Protein AF-A0A166XFB4-F1 (afdb_monomer_lite)

Secondary structure (DSSP, 8-state):
--EEEEEEEETTEEEEEEEEEEHHHHTTS-EE-TT--B-TTSBB-SSSEEEEETTEEEEE-GGG--EEES-GGGGS-TTGGGSTTGGGS-HHHHHHHHHHHTTPPPBSS----SS--S-HHHHHHHTS-SEE-SS-EEEEEE-SSEEEEEE-GGG--TTS-SEEEEEPP-SEEPTTSBEE--EE---TT-EE-TT-EEEE-TTEETTEE-SS----------TTTTSTT-----THHHHTTTT-B-B---------

Radius of gyration: 24.65 Å; chains: 1; bounding box: 63×44×61 Å

Structure (mmCIF, N/CA/C/O backbone):
data_AF-A0A166XFB4-F1
#
_entry.id   AF-A0A166XFB4-F1
#
loop_
_atom_site.group_PDB
_atom_site.id
_atom_site.type_symbol
_atom_site.label_atom_id
_atom_site.label_alt_id
_atom_site.label_comp_id
_atom_site.label_asym_id
_atom_site.label_entity_id
_atom_site.label_seq_id
_atom_site.pdbx_PDB_ins_code
_atom_site.Cartn_x
_atom_site.Cartn_y
_atom_site.Cartn_z
_atom_site.occupancy
_atom_site.B_iso_or_equiv
_atom_site.auth_seq_id
_atom_site.auth_comp_id
_atom_site.auth_asym_id
_atom_site.auth_atom_id
_atom_site.pdbx_PDB_model_num
ATOM 1 N N . PHE A 1 1 ? -15.791 22.922 5.756 1.00 83.81 1 PHE A N 1
ATOM 2 C CA . PHE A 1 1 ? -15.173 22.448 7.010 1.00 83.81 1 PHE A CA 1
ATOM 3 C C . PHE A 1 1 ? -14.702 21.017 6.785 1.00 83.81 1 PHE A C 1
ATOM 5 O O . PHE A 1 1 ? -15.049 20.463 5.751 1.00 83.81 1 PHE A O 1
ATOM 12 N N . LEU A 1 2 ? -13.854 20.454 7.650 1.00 90.12 2 LEU A N 1
ATOM 13 C CA . LEU A 1 2 ? -13.586 19.014 7.582 1.00 90.12 2 LEU A CA 1
ATOM 14 C C . LEU A 1 2 ? -14.822 18.279 8.103 1.00 90.12 2 LEU A C 1
ATOM 16 O O . LEU A 1 2 ? -15.390 18.694 9.113 1.00 90.12 2 LEU A O 1
ATOM 20 N N . GLU A 1 3 ? -15.217 17.231 7.394 1.00 93.00 3 GLU A N 1
ATOM 21 C CA . GLU A 1 3 ? -16.366 16.394 7.722 1.00 93.00 3 GLU A CA 1
ATOM 22 C C . GLU A 1 3 ? -15.915 14.938 7.799 1.00 93.00 3 GLU A C 1
ATOM 24 O O . GLU A 1 3 ? -15.019 14.526 7.056 1.00 93.00 3 GLU A O 1
ATOM 29 N N . SER A 1 4 ? -16.537 14.169 8.690 1.00 92.88 4 SER A N 1
ATOM 30 C CA . SER A 1 4 ? -16.284 12.733 8.839 1.00 92.88 4 SER A CA 1
ATOM 31 C C . SER A 1 4 ? -17.577 11.940 8.642 1.00 92.88 4 SER A C 1
ATOM 33 O O . SER A 1 4 ? -18.641 12.414 9.049 1.00 92.88 4 SER A O 1
ATOM 35 N N . PRO A 1 5 ? -17.515 10.757 8.006 1.00 95.00 5 PRO A N 1
ATOM 36 C CA . PRO A 1 5 ? -18.684 9.912 7.821 1.00 95.00 5 PRO A CA 1
ATOM 37 C C . PRO A 1 5 ? -19.008 9.126 9.099 1.00 95.00 5 PRO A C 1
ATOM 39 O O . PRO A 1 5 ? -18.125 8.515 9.700 1.00 95.00 5 PRO A O 1
ATOM 42 N N . TYR A 1 6 ? -20.289 9.066 9.452 1.00 94.25 6 TYR A N 1
ATOM 43 C CA . TYR A 1 6 ? -20.820 8.286 10.570 1.00 94.25 6 TYR A CA 1
ATOM 44 C C . TYR A 1 6 ? -22.053 7.490 10.132 1.00 94.25 6 TYR A C 1
ATOM 46 O O . TYR A 1 6 ? -22.793 7.916 9.245 1.00 94.25 6 TYR A O 1
ATOM 54 N N . ARG A 1 7 ? -22.288 6.331 10.751 1.00 94.12 7 ARG A N 1
ATOM 55 C CA . ARG A 1 7 ? -23.519 5.546 10.594 1.00 94.12 7 ARG A CA 1
ATOM 56 C C . ARG A 1 7 ? -24.588 6.036 11.552 1.00 94.12 7 ARG A C 1
ATOM 58 O O . ARG A 1 7 ? -24.297 6.263 12.725 1.00 94.12 7 ARG A O 1
ATOM 65 N N . VAL A 1 8 ? -25.823 6.137 11.071 1.00 93.50 8 VAL A N 1
ATOM 66 C CA . VAL A 1 8 ? -26.960 6.534 11.910 1.00 93.50 8 VAL A CA 1
ATOM 67 C C . VAL A 1 8 ? -27.433 5.362 12.761 1.00 93.50 8 VAL A C 1
ATOM 69 O O . VAL A 1 8 ? -27.677 4.270 12.239 1.00 93.50 8 VAL A O 1
ATOM 72 N N . VAL A 1 9 ? -27.607 5.598 14.059 1.00 92.25 9 VAL A N 1
ATOM 73 C CA . VAL A 1 9 ? -28.201 4.646 15.001 1.00 92.25 9 VAL A CA 1
ATOM 74 C C . VAL A 1 9 ? -29.614 5.122 15.336 1.00 92.25 9 VAL A C 1
ATOM 76 O O . VAL A 1 9 ? -29.813 6.264 15.744 1.00 92.25 9 VAL A O 1
ATOM 79 N N . LYS A 1 10 ? -30.616 4.266 15.111 1.00 90.06 10 LYS A N 1
ATOM 80 C CA . LYS A 1 10 ? -32.028 4.552 15.415 1.00 90.06 10 LYS A CA 1
ATOM 81 C C . LYS A 1 10 ? -32.530 3.495 16.387 1.00 90.06 10 LYS A C 1
ATOM 83 O O . LYS A 1 10 ? -32.510 2.316 16.050 1.00 90.06 10 LYS A O 1
ATOM 88 N N . GLU A 1 11 ? -32.949 3.917 17.580 1.00 84.75 11 GLU A N 1
ATOM 89 C CA . GLU A 1 11 ? -33.498 3.029 18.623 1.00 84.75 11 GLU A CA 1
ATOM 90 C C . GLU A 1 11 ? -32.579 1.821 18.925 1.00 84.75 11 GLU A C 1
ATOM 92 O O . GLU A 1 11 ? -33.025 0.680 19.011 1.00 84.75 11 GLU A O 1
ATOM 97 N N . GLY A 1 12 ? -31.263 2.056 19.023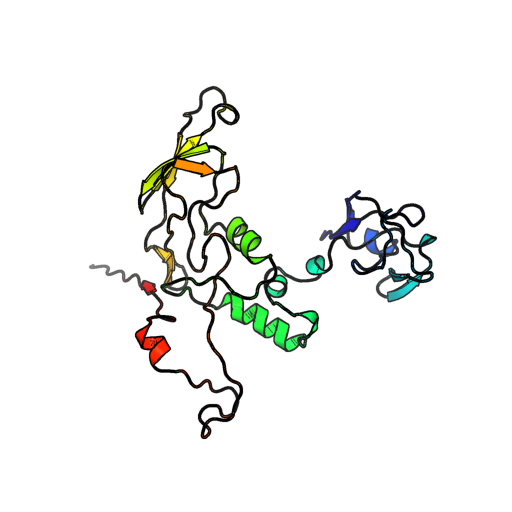 1.00 82.31 12 GLY A N 1
ATOM 98 C CA . GLY A 1 12 ? -30.260 1.012 19.285 1.00 82.31 12 GLY A CA 1
ATOM 99 C C . GLY A 1 12 ? -29.886 0.129 18.081 1.00 82.31 12 GLY A C 1
ATOM 100 O O . GLY A 1 12 ? -29.023 -0.742 18.213 1.00 82.31 12 GLY A O 1
ATOM 101 N N . VAL A 1 13 ? -30.486 0.356 16.905 1.00 89.38 13 VAL A N 1
ATOM 102 C CA . VAL A 1 13 ? -30.174 -0.347 15.650 1.00 89.38 13 VAL A CA 1
ATOM 103 C C . VAL A 1 13 ? -29.244 0.497 14.781 1.00 89.38 13 VAL A C 1
ATOM 105 O O . VAL A 1 13 ? -29.580 1.618 14.392 1.00 89.38 13 VAL A O 1
ATOM 108 N N . VAL A 1 14 ? -28.084 -0.054 14.423 1.00 91.25 14 VAL A N 1
ATOM 109 C CA . VAL A 1 14 ? -27.125 0.590 13.520 1.00 91.25 14 VAL A CA 1
ATOM 110 C C . VAL A 1 14 ? -27.586 0.413 12.073 1.00 91.25 14 VAL A C 1
ATOM 112 O O . VAL A 1 14 ? -27.650 -0.700 11.547 1.00 91.25 14 VAL A O 1
ATOM 115 N N . THR A 1 15 ? -27.902 1.522 11.410 1.00 91.88 15 THR A N 1
ATOM 116 C CA . THR A 1 15 ? -28.334 1.530 10.007 1.00 91.88 15 THR A CA 1
ATOM 117 C C . THR A 1 15 ? -27.144 1.636 9.045 1.00 91.88 15 THR A C 1
ATOM 119 O O . THR A 1 15 ? -26.038 2.015 9.428 1.00 91.88 15 THR A O 1
ATOM 122 N N . ASP A 1 16 ? -27.372 1.315 7.767 1.00 89.25 16 ASP A N 1
ATOM 123 C CA . ASP A 1 16 ? -26.388 1.531 6.691 1.00 89.25 16 ASP A CA 1
ATOM 124 C C . ASP A 1 16 ? -26.432 2.961 6.117 1.00 89.25 16 ASP A C 1
ATOM 126 O O . ASP A 1 16 ? -25.741 3.264 5.145 1.00 89.25 16 ASP A O 1
ATOM 130 N N . GLU A 1 17 ? -27.247 3.845 6.701 1.00 93.38 17 GLU A N 1
ATOM 131 C CA . GLU A 1 17 ? -27.316 5.256 6.332 1.00 93.38 17 GLU A CA 1
ATOM 132 C C . GLU A 1 17 ? -26.057 5.974 6.841 1.00 93.38 17 GLU A C 1
ATOM 134 O O . GLU A 1 17 ? -25.766 5.955 8.040 1.00 93.38 17 GLU A O 1
ATOM 139 N N . ILE A 1 18 ? -25.297 6.581 5.923 1.00 94.06 18 ILE A N 1
ATOM 140 C CA . ILE A 1 18 ? -24.067 7.320 6.229 1.00 94.06 18 ILE A CA 1
ATOM 141 C C . ILE A 1 18 ? -24.355 8.816 6.147 1.00 94.06 18 ILE A C 1
ATOM 143 O O . ILE A 1 18 ? -24.814 9.303 5.113 1.00 94.06 18 ILE A O 1
ATOM 147 N N . VAL A 1 19 ? -24.029 9.541 7.213 1.00 94.12 19 VAL A N 1
ATOM 148 C CA . VAL A 1 19 ? -24.147 10.999 7.296 1.00 94.12 19 VAL A CA 1
ATOM 149 C C . VAL A 1 19 ? -22.758 11.591 7.495 1.00 94.12 19 VAL A C 1
ATOM 151 O O . VAL A 1 19 ? -21.961 11.079 8.280 1.00 94.12 19 VAL A O 1
ATOM 154 N N . PHE A 1 20 ? -22.457 12.655 6.756 1.00 93.50 20 PHE A N 1
ATOM 155 C CA . PHE A 1 20 ? -21.232 13.429 6.928 1.00 93.50 20 PHE A CA 1
ATOM 156 C C . PHE A 1 20 ? -21.508 14.567 7.892 1.00 93.50 20 PHE A C 1
ATOM 158 O O . PHE A 1 20 ? -22.451 15.327 7.683 1.00 93.50 20 PHE A O 1
ATOM 165 N N . LEU A 1 21 ? -20.698 14.659 8.942 1.00 92.12 21 LEU A N 1
ATOM 166 C CA . LEU A 1 21 ? -20.861 15.677 9.969 1.00 92.12 21 LEU A CA 1
ATOM 167 C C . LEU A 1 21 ? -19.611 16.516 10.103 1.00 92.12 21 LEU A C 1
ATOM 169 O O . LEU A 1 21 ? -18.487 16.006 10.083 1.00 92.12 21 LEU A O 1
ATOM 173 N N . SER A 1 22 ? -19.832 17.812 10.274 1.00 93.31 22 SER A N 1
ATOM 174 C CA . SER A 1 22 ? -18.795 18.756 10.659 1.00 93.31 22 SER A CA 1
ATOM 175 C C . SER A 1 22 ? -18.498 18.667 12.159 1.00 93.31 22 SER A C 1
ATOM 177 O O . SER A 1 22 ? -19.320 18.210 12.948 1.00 93.31 22 SER A O 1
ATOM 179 N N . ALA A 1 23 ? -17.345 19.188 12.586 1.00 88.94 23 ALA A N 1
ATOM 180 C CA . ALA A 1 23 ? -16.960 19.204 14.003 1.00 88.94 23 ALA A CA 1
ATOM 181 C C . ALA A 1 23 ? -17.950 19.950 14.926 1.00 88.94 23 ALA A C 1
ATOM 183 O O . ALA A 1 23 ? -17.932 19.738 16.134 1.00 88.94 23 ALA A O 1
ATOM 184 N N . ILE A 1 24 ? -18.780 20.845 14.375 1.00 89.19 24 ILE A N 1
ATOM 185 C CA . ILE A 1 24 ? -19.797 21.581 15.140 1.00 89.19 24 ILE A CA 1
ATOM 186 C C . ILE A 1 24 ? -21.017 20.687 15.373 1.00 89.19 24 ILE A C 1
ATOM 188 O O . ILE A 1 24 ? -21.498 20.604 16.495 1.00 89.19 24 ILE A O 1
ATOM 192 N N . GLU A 1 25 ? -21.480 19.993 14.333 1.00 88.94 25 GLU A N 1
ATOM 193 C CA . GLU A 1 25 ? -22.625 19.075 14.415 1.00 88.94 25 GLU A CA 1
ATOM 194 C C . GLU A 1 25 ? -22.276 17.800 15.195 1.00 88.94 25 GLU A C 1
ATOM 196 O O . GLU A 1 25 ? -23.122 17.241 15.884 1.00 88.94 25 GLU A O 1
ATOM 201 N N . GLU A 1 26 ? -21.015 17.361 15.133 1.00 88.19 26 GLU A N 1
ATOM 202 C CA . GLU A 1 26 ? -20.517 16.199 15.873 1.00 88.19 26 GLU A CA 1
ATOM 203 C C . GLU A 1 26 ? -20.669 16.365 17.397 1.00 88.19 26 GLU A C 1
ATOM 205 O O . GLU A 1 26 ? -20.927 15.393 18.105 1.00 88.19 26 GLU A O 1
ATOM 210 N N . ALA A 1 27 ? -20.530 17.592 17.910 1.00 86.56 27 ALA A N 1
ATOM 211 C CA . ALA A 1 27 ? -20.525 17.865 19.346 1.00 86.56 27 ALA A CA 1
ATOM 212 C C . ALA A 1 27 ? -21.863 17.545 20.036 1.00 86.56 27 ALA A C 1
ATOM 214 O O . ALA A 1 27 ? -21.859 17.180 21.212 1.00 86.56 27 ALA A O 1
ATOM 215 N N . ASP A 1 28 ? -22.976 17.645 19.304 1.00 88.56 28 ASP A N 1
ATOM 216 C CA . ASP A 1 28 ? -24.335 17.414 19.808 1.00 88.56 28 ASP A CA 1
ATOM 217 C C . ASP A 1 28 ? -24.755 15.931 19.745 1.00 88.56 28 ASP A C 1
ATOM 219 O O . ASP A 1 28 ? -25.905 15.584 20.039 1.00 88.56 28 ASP A O 1
ATOM 223 N N . HIS A 1 29 ? -23.862 15.035 19.316 1.00 91.00 29 HIS A N 1
ATOM 224 C CA . HIS A 1 29 ? -24.173 13.630 19.067 1.00 91.00 29 HIS A CA 1
ATOM 225 C C . HIS A 1 29 ? -23.312 12.672 19.893 1.00 91.00 29 HIS A C 1
ATOM 227 O O . HIS A 1 29 ? -22.144 12.924 20.189 1.00 91.00 29 HIS A O 1
ATOM 233 N N . VAL A 1 30 ? -23.912 11.543 20.278 1.00 92.88 30 VAL A N 1
ATOM 234 C CA . VAL A 1 30 ? -23.254 10.478 21.038 1.00 92.88 30 VAL A CA 1
ATOM 235 C C . VAL A 1 30 ? -22.771 9.427 20.049 1.00 92.88 30 VAL A C 1
ATOM 237 O O . VAL A 1 30 ? -23.579 8.750 19.409 1.00 92.88 30 VAL A O 1
ATOM 240 N N . ILE A 1 31 ? -21.450 9.303 19.922 1.00 93.00 31 ILE A N 1
ATOM 241 C CA . ILE A 1 31 ? -20.816 8.505 18.869 1.00 93.00 31 ILE A CA 1
ATOM 242 C C . ILE A 1 31 ? -20.204 7.247 19.475 1.00 93.00 31 ILE A C 1
ATOM 244 O O . ILE A 1 31 ? -19.295 7.329 20.301 1.00 93.00 31 ILE A O 1
ATOM 248 N N . ALA A 1 32 ? -20.682 6.079 19.056 1.00 92.81 32 ALA A N 1
ATOM 249 C CA . ALA A 1 32 ? -20.102 4.792 19.419 1.00 92.81 32 ALA A CA 1
ATOM 250 C C . ALA A 1 32 ? -18.867 4.449 18.571 1.00 92.81 32 ALA A C 1
ATOM 252 O O . ALA A 1 32 ? -18.785 4.775 17.383 1.00 92.81 32 ALA A O 1
ATOM 253 N N . GLN A 1 33 ? -17.920 3.735 19.183 1.00 90.44 33 GLN A N 1
ATOM 254 C CA . GLN A 1 33 ? -16.727 3.233 18.498 1.00 90.44 33 GLN A CA 1
ATOM 255 C C . GLN A 1 33 ? -17.073 2.147 17.479 1.00 90.44 33 GLN A C 1
ATOM 257 O O . GLN A 1 33 ? -17.913 1.292 17.752 1.00 90.44 33 GLN A O 1
ATOM 262 N N . ALA A 1 34 ? -16.334 2.092 16.366 1.00 88.62 34 ALA A N 1
ATOM 263 C CA . ALA A 1 34 ? -16.510 1.090 15.303 1.00 88.62 34 ALA A CA 1
ATOM 264 C C . ALA A 1 34 ? -16.404 -0.373 15.788 1.00 88.62 34 ALA A C 1
ATOM 266 O O . ALA A 1 34 ? -16.910 -1.278 15.129 1.00 88.62 34 ALA A O 1
ATOM 267 N N . SER A 1 35 ? -15.732 -0.608 16.919 1.00 86.62 35 SER A N 1
ATOM 268 C CA . SER A 1 35 ? -15.522 -1.919 17.542 1.00 86.62 35 SER A CA 1
ATOM 269 C C . SER A 1 35 ? -16.626 -2.352 18.515 1.00 86.62 35 SER A C 1
ATOM 271 O O . SER A 1 35 ? -16.477 -3.398 19.142 1.00 86.62 35 SER A O 1
ATOM 273 N N . ALA A 1 36 ? -17.697 -1.568 18.684 1.00 88.00 36 ALA A N 1
ATOM 274 C CA . ALA A 1 36 ? -18.803 -1.924 19.572 1.00 88.00 36 ALA A CA 1
ATOM 275 C C . ALA A 1 36 ? -19.480 -3.245 19.152 1.00 88.00 36 ALA A C 1
ATOM 277 O O . ALA A 1 36 ? -19.688 -3.501 17.962 1.00 88.00 36 ALA A O 1
ATOM 278 N N . THR A 1 37 ? -19.831 -4.083 20.132 1.00 88.06 37 THR A N 1
ATOM 279 C CA . THR A 1 37 ? -20.392 -5.419 19.895 1.00 88.06 37 THR A CA 1
ATOM 280 C C . THR A 1 37 ? -21.830 -5.333 19.374 1.00 88.06 37 THR A C 1
ATOM 282 O O . THR A 1 37 ? -22.690 -4.705 19.994 1.00 88.06 37 THR A O 1
ATOM 285 N N . MET A 1 38 ? -22.114 -6.006 18.253 1.00 89.38 38 MET A N 1
ATOM 286 C CA . MET A 1 38 ? -23.446 -6.055 17.635 1.00 89.38 38 MET A CA 1
ATOM 287 C C . MET A 1 38 ? -23.931 -7.481 17.404 1.00 89.38 38 MET A C 1
ATOM 289 O O . MET A 1 38 ? -23.125 -8.394 17.225 1.00 89.38 38 MET A O 1
ATOM 293 N N . ASN A 1 39 ? -25.253 -7.659 17.352 1.00 88.81 39 ASN A N 1
ATOM 294 C CA . ASN A 1 39 ? -25.877 -8.910 16.917 1.00 88.81 39 ASN A CA 1
ATOM 295 C C . ASN A 1 39 ? -26.052 -8.968 15.384 1.00 88.81 39 ASN A C 1
ATOM 297 O O . ASN A 1 39 ? -25.806 -7.994 14.671 1.00 88.81 39 ASN A O 1
ATOM 301 N N . ASP A 1 40 ? -26.558 -10.097 14.875 1.00 86.81 40 ASP A N 1
ATOM 302 C CA . ASP A 1 40 ? -26.827 -10.311 13.440 1.00 86.81 40 ASP A CA 1
ATOM 303 C C . ASP A 1 40 ? -27.831 -9.309 12.836 1.00 86.81 40 ASP A C 1
ATOM 305 O O . ASP A 1 40 ? -27.894 -9.127 11.621 1.00 86.81 40 ASP A O 1
ATOM 309 N N . GLN A 1 41 ? -28.620 -8.645 13.682 1.00 84.50 41 GLN A N 1
ATOM 310 C CA . GLN A 1 41 ? -29.605 -7.628 13.309 1.00 84.50 41 GLN A CA 1
ATOM 311 C C . GLN A 1 41 ? -29.055 -6.196 13.445 1.00 84.50 41 GLN A C 1
ATOM 313 O O . GLN A 1 41 ? -29.823 -5.245 13.324 1.00 84.50 41 GLN A O 1
ATOM 318 N N . LYS A 1 42 ? -27.740 -6.032 13.668 1.00 87.19 42 LYS A N 1
ATOM 319 C CA . LYS A 1 42 ? -27.051 -4.742 13.876 1.00 87.19 42 LYS A CA 1
ATOM 320 C C . LYS A 1 42 ? -27.533 -3.957 15.103 1.00 87.19 42 LYS A C 1
ATOM 322 O O . LYS A 1 42 ? -27.432 -2.734 15.140 1.00 87.19 42 LYS A O 1
ATOM 327 N N . VAL A 1 43 ? -28.047 -4.651 16.111 1.00 88.81 43 VAL A N 1
ATOM 328 C CA . VAL A 1 43 ? -28.399 -4.075 17.415 1.00 88.81 43 VAL A CA 1
ATOM 329 C C . VAL A 1 43 ? -27.186 -4.153 18.333 1.00 88.81 43 VAL A C 1
ATOM 331 O O . VAL A 1 43 ? -26.519 -5.191 18.385 1.00 88.81 43 VAL A O 1
ATOM 334 N N . LEU A 1 44 ? -26.914 -3.075 19.065 1.00 88.19 44 LEU A N 1
ATOM 335 C CA . LEU A 1 44 ? -25.879 -3.036 20.101 1.00 88.19 44 LEU A CA 1
ATOM 336 C C . LEU A 1 44 ? -26.281 -3.946 21.275 1.00 88.19 44 LEU A C 1
ATOM 338 O O . LEU A 1 44 ? -27.383 -3.818 21.805 1.00 88.19 44 LEU A O 1
ATOM 342 N N . ILE A 1 45 ? -25.410 -4.887 21.651 1.00 88.50 45 ILE A N 1
ATOM 343 C CA . ILE A 1 45 ? -25.744 -5.938 22.638 1.00 88.50 45 ILE A CA 1
ATOM 344 C C . ILE A 1 45 ? -25.377 -5.517 24.066 1.00 88.50 45 ILE A C 1
ATOM 346 O O . ILE A 1 45 ? -26.029 -5.925 25.025 1.00 88.50 45 ILE A O 1
ATOM 350 N N . ASP A 1 46 ? -24.312 -4.732 24.207 1.00 86.75 46 ASP A N 1
ATOM 351 C CA . ASP A 1 46 ? -23.756 -4.377 25.509 1.00 86.75 46 ASP A CA 1
ATOM 352 C C . ASP A 1 46 ? -24.694 -3.418 26.262 1.00 86.75 46 ASP A C 1
ATOM 354 O O . ASP A 1 46 ? -25.186 -2.448 25.691 1.00 86.75 46 ASP A O 1
ATOM 358 N N . GLU A 1 47 ? -24.910 -3.651 27.564 1.00 85.81 47 GLU A N 1
ATOM 359 C CA . GLU A 1 47 ? -25.742 -2.767 28.406 1.00 85.81 47 GLU A CA 1
ATOM 360 C C . GLU A 1 47 ? -25.190 -1.333 28.464 1.00 85.81 47 GLU A C 1
ATOM 362 O O . GLU A 1 47 ? -25.939 -0.366 28.600 1.00 85.81 47 GLU A O 1
ATOM 367 N N . LEU A 1 48 ? -23.866 -1.204 28.359 1.00 90.00 48 LEU A N 1
ATOM 368 C CA . LEU A 1 48 ? -23.138 0.055 28.344 1.00 90.00 48 LEU A CA 1
ATOM 369 C C . LEU A 1 48 ? -22.113 0.030 27.210 1.00 90.00 48 LEU A C 1
ATOM 371 O O . LEU A 1 48 ? -21.162 -0.750 27.234 1.00 90.00 48 LEU A O 1
ATOM 375 N N . VAL A 1 49 ? -22.289 0.920 26.238 1.00 89.88 49 VAL A N 1
ATOM 376 C CA . VAL A 1 49 ? -21.433 1.044 25.056 1.00 89.88 49 VAL A CA 1
ATOM 377 C C . VAL A 1 49 ? -20.434 2.177 25.271 1.00 89.88 49 VAL A C 1
ATOM 379 O O . VAL A 1 49 ? -20.794 3.252 25.756 1.00 89.88 49 VAL A O 1
ATOM 382 N N . ALA A 1 50 ? -19.171 1.946 24.904 1.00 91.31 50 ALA A N 1
ATOM 383 C CA . ALA A 1 50 ? -18.138 2.976 24.916 1.00 91.31 50 ALA A CA 1
ATOM 384 C C . ALA A 1 50 ? -18.407 4.012 23.817 1.00 91.31 50 ALA A C 1
ATOM 386 O O . ALA A 1 50 ? -18.429 3.688 22.625 1.00 91.31 50 ALA A O 1
ATOM 387 N N . VAL A 1 51 ? -18.593 5.263 24.229 1.00 93.00 51 VAL A N 1
ATOM 388 C CA . VAL A 1 51 ? -18.972 6.370 23.350 1.00 93.00 51 VAL A CA 1
ATOM 389 C C . VAL A 1 51 ? -18.091 7.592 23.575 1.00 93.00 51 VAL A C 1
ATOM 391 O O . VAL A 1 51 ? -17.505 7.787 24.644 1.00 93.00 51 VAL A O 1
ATOM 394 N N . ARG A 1 52 ? -18.034 8.448 22.558 1.00 91.56 52 ARG A N 1
ATOM 395 C CA . ARG A 1 52 ? -17.490 9.799 22.637 1.00 91.56 52 ARG A CA 1
ATOM 396 C C . ARG A 1 52 ? -18.634 10.806 22.570 1.00 91.56 52 ARG A C 1
ATOM 398 O O . ARG A 1 52 ? -19.468 10.731 21.671 1.00 91.56 52 ARG A O 1
ATOM 405 N N . HIS A 1 53 ? -18.655 11.749 23.505 1.00 89.88 53 HIS A N 1
ATOM 406 C CA . HIS A 1 53 ? -19.602 12.865 23.524 1.00 89.88 53 HIS A CA 1
ATOM 407 C C . HIS A 1 53 ? -18.905 14.101 24.100 1.00 89.88 53 HIS A C 1
ATOM 409 O O . HIS A 1 53 ? -18.230 13.997 25.122 1.00 89.88 53 HIS A O 1
ATOM 415 N N . LEU A 1 54 ? -19.026 15.260 23.441 1.00 87.44 54 LEU A N 1
ATOM 416 C CA . LEU A 1 54 ? -18.367 16.516 23.848 1.00 87.44 54 LEU A CA 1
ATOM 417 C C . LEU A 1 54 ? -16.853 16.378 24.129 1.00 87.44 54 LEU A C 1
ATOM 419 O O . LEU A 1 54 ? -16.327 16.975 25.064 1.00 87.44 54 LEU A O 1
ATOM 423 N N . ASN A 1 55 ? -16.141 15.599 23.305 1.00 81.81 55 ASN A N 1
ATOM 424 C CA . ASN A 1 55 ? -14.711 15.272 23.455 1.00 81.81 55 ASN A CA 1
ATOM 425 C C . ASN A 1 55 ? -14.331 14.470 24.713 1.00 81.81 55 ASN A C 1
ATOM 427 O O . ASN A 1 55 ? -13.142 14.291 24.977 1.00 81.81 55 ASN A O 1
ATOM 431 N N . GLU A 1 56 ? -15.300 13.931 25.452 1.00 88.50 56 GLU A N 1
ATOM 432 C CA . GLU A 1 56 ? -15.054 13.011 26.560 1.00 88.50 56 GLU A CA 1
ATOM 433 C C . GLU A 1 56 ? -15.420 11.575 26.177 1.00 88.50 56 GLU A C 1
ATOM 435 O O . GLU A 1 56 ? -16.388 11.322 25.454 1.00 88.50 56 GLU A O 1
ATOM 440 N N . PHE A 1 57 ? -14.631 10.622 26.675 1.00 89.94 57 PHE A N 1
ATOM 441 C CA . PHE A 1 57 ? -14.923 9.198 26.554 1.00 89.94 57 PHE A CA 1
ATOM 442 C C . PHE A 1 57 ? -15.742 8.758 27.760 1.00 89.94 57 PHE A C 1
ATOM 444 O O . PHE A 1 57 ? -15.289 8.848 28.901 1.00 89.94 57 PHE A O 1
ATOM 451 N N . THR A 1 58 ? -16.953 8.282 27.504 1.00 91.94 58 THR A N 1
ATOM 452 C CA . THR A 1 58 ? -17.879 7.818 28.534 1.00 91.94 58 THR A CA 1
ATOM 453 C C . THR A 1 58 ? -18.557 6.528 28.086 1.00 91.94 58 THR A C 1
ATOM 455 O O . THR A 1 58 ? -18.299 6.014 26.998 1.00 91.94 58 THR A O 1
ATOM 458 N N . VAL A 1 59 ? -19.407 5.978 28.942 1.00 92.06 59 VAL A N 1
ATOM 459 C CA . VAL A 1 59 ? -20.249 4.830 28.616 1.00 92.06 59 VAL A CA 1
ATOM 460 C C . VAL A 1 59 ? -21.711 5.242 28.691 1.00 92.06 59 VAL A C 1
ATOM 462 O O . VAL A 1 59 ? -22.116 5.960 29.609 1.00 92.06 59 VAL A O 1
ATOM 465 N N . LYS A 1 60 ? -22.502 4.826 27.705 1.00 90.56 60 LYS A N 1
ATOM 466 C CA . LYS A 1 60 ? -23.928 5.157 27.596 1.00 90.56 60 LYS A CA 1
ATOM 467 C C . LYS A 1 60 ? -24.744 3.921 27.253 1.00 90.56 60 LYS A C 1
ATOM 469 O O . LYS A 1 60 ? -24.205 2.955 26.717 1.00 90.56 60 LYS A O 1
ATOM 474 N N . ALA A 1 61 ? -26.032 3.958 27.579 1.00 91.38 61 ALA A N 1
ATOM 475 C CA . ALA A 1 61 ? -26.954 2.918 27.150 1.00 91.38 61 ALA A CA 1
ATOM 476 C C . ALA A 1 61 ? -27.077 2.934 25.611 1.00 91.38 61 ALA A C 1
ATOM 478 O O . ALA A 1 61 ? -27.010 4.015 25.020 1.00 91.38 61 ALA A O 1
ATOM 479 N N . PRO A 1 62 ? -27.294 1.781 24.956 1.00 89.25 62 PRO A N 1
ATOM 480 C CA . PRO A 1 62 ? -27.512 1.693 23.509 1.00 89.25 62 PRO A CA 1
ATOM 481 C C . PRO A 1 62 ? -28.571 2.648 22.947 1.00 89.25 62 PRO A C 1
ATOM 483 O O . PRO A 1 62 ? -28.454 3.098 21.812 1.00 89.25 62 PRO A O 1
ATOM 486 N N . GLU A 1 63 ? -29.596 2.959 23.742 1.00 89.44 63 GLU A N 1
ATOM 487 C CA . GLU A 1 63 ? -30.710 3.839 23.368 1.00 89.44 63 GLU A CA 1
ATOM 488 C C . GLU A 1 63 ? -30.286 5.309 23.217 1.00 89.44 63 GLU A C 1
ATOM 490 O O . GLU A 1 63 ? -30.868 6.036 22.414 1.00 89.44 63 GLU A O 1
ATOM 495 N N . ASP A 1 64 ? -29.252 5.732 23.951 1.00 89.56 64 ASP A N 1
ATOM 496 C CA . ASP A 1 64 ? -28.715 7.098 23.915 1.00 89.56 64 ASP A CA 1
ATOM 497 C C . ASP A 1 64 ? -27.723 7.310 22.754 1.00 89.56 64 ASP A C 1
ATOM 499 O O . ASP A 1 64 ? -27.292 8.436 22.501 1.00 89.56 64 ASP A O 1
ATOM 503 N N . VAL A 1 65 ? -27.307 6.237 22.071 1.00 91.94 65 VAL A N 1
ATOM 504 C CA . VAL A 1 65 ? -26.350 6.304 20.962 1.00 91.94 65 VAL A CA 1
ATOM 505 C C . VAL A 1 65 ? -27.068 6.784 19.707 1.00 91.94 65 VAL A C 1
ATOM 507 O O . VAL A 1 65 ? -27.973 6.119 19.207 1.00 91.94 65 VAL A O 1
ATOM 510 N N . THR A 1 66 ? -26.633 7.917 19.158 1.00 92.88 66 THR A N 1
ATOM 511 C CA . THR A 1 66 ? -27.210 8.474 17.926 1.00 92.88 66 THR A CA 1
ATOM 512 C C . THR A 1 66 ? -26.406 8.108 16.684 1.00 92.88 66 THR A C 1
ATOM 514 O O . THR A 1 66 ? -26.968 7.996 15.593 1.00 92.88 66 THR A O 1
ATOM 517 N N . LEU A 1 67 ? -25.094 7.909 16.827 1.00 93.62 67 LEU A N 1
ATOM 518 C CA . LEU A 1 67 ? -24.180 7.679 15.713 1.00 93.62 67 LEU A CA 1
ATOM 519 C C . LEU A 1 67 ? -23.114 6.644 16.042 1.00 93.62 67 LEU A C 1
ATOM 521 O O . LEU A 1 67 ? -22.829 6.350 17.201 1.00 93.62 67 LEU A O 1
ATOM 525 N N . MET A 1 68 ? -22.476 6.128 14.997 1.00 92.62 68 MET A N 1
ATOM 526 C CA . MET A 1 68 ? -21.371 5.192 15.120 1.00 92.62 68 MET A CA 1
ATOM 527 C C . MET A 1 68 ? -20.311 5.402 14.037 1.00 92.62 68 MET A C 1
ATOM 529 O O . MET A 1 68 ? -20.631 5.702 12.888 1.00 92.62 68 MET A O 1
ATOM 533 N N . ASP A 1 69 ? -19.045 5.201 14.390 1.00 92.81 69 ASP A N 1
ATOM 534 C CA . ASP A 1 69 ? -17.927 5.204 13.443 1.00 92.81 69 ASP A CA 1
ATOM 535 C C . ASP A 1 69 ? -18.110 4.169 12.313 1.00 92.81 69 ASP A C 1
ATOM 537 O O . ASP A 1 69 ? -18.546 3.038 12.541 1.00 92.81 69 ASP A O 1
ATOM 541 N N . VAL A 1 70 ? -17.726 4.520 11.079 1.00 92.69 70 VAL A N 1
ATOM 542 C CA . VAL A 1 70 ? -17.867 3.621 9.916 1.00 92.69 70 VAL A CA 1
ATOM 543 C C . VAL A 1 70 ? -16.796 2.531 9.913 1.00 92.69 70 VAL A C 1
ATOM 545 O O . VAL A 1 70 ? -17.062 1.390 9.528 1.00 92.69 70 VAL A O 1
ATOM 548 N N . SER A 1 71 ? -15.564 2.883 10.288 1.00 90.62 71 SER A N 1
ATOM 549 C CA . SER A 1 71 ? -14.420 1.969 10.271 1.00 90.62 71 SER A CA 1
ATOM 550 C C . SER A 1 71 ? -13.342 2.409 11.259 1.00 90.62 71 SER A C 1
ATOM 552 O O . SER A 1 71 ? -13.045 3.601 11.319 1.00 90.62 71 SER A O 1
ATOM 554 N N . PRO A 1 72 ? -12.640 1.479 11.937 1.00 87.19 72 PRO A N 1
ATOM 555 C CA . PRO A 1 72 ? -11.483 1.820 12.769 1.00 87.19 72 PRO A CA 1
ATOM 556 C C . PRO A 1 72 ? -10.370 2.537 11.987 1.00 87.19 72 PRO A C 1
ATOM 558 O O . PRO A 1 72 ? -9.607 3.321 12.547 1.00 87.19 72 PRO A O 1
ATOM 561 N N . LYS A 1 73 ? -10.290 2.306 10.667 1.00 88.69 73 LYS A N 1
ATOM 562 C CA . LYS A 1 73 ? -9.278 2.919 9.794 1.00 88.69 73 LYS A CA 1
ATOM 563 C C . LYS A 1 73 ? -9.541 4.402 9.504 1.00 88.69 73 LYS A C 1
ATOM 565 O O . LYS A 1 73 ? -8.649 5.063 8.989 1.00 88.69 73 LYS A O 1
ATOM 570 N N . GLN A 1 74 ? -10.722 4.938 9.826 1.00 89.62 74 GLN A N 1
ATOM 571 C CA . GLN A 1 74 ? -11.070 6.333 9.518 1.00 89.62 74 GLN A CA 1
ATOM 572 C C . GLN A 1 74 ? -10.266 7.357 10.337 1.00 89.62 74 GLN A C 1
ATOM 574 O O . GLN A 1 74 ? -10.126 8.504 9.928 1.00 89.62 74 GLN A O 1
ATOM 579 N N . VAL A 1 75 ? -9.734 6.938 11.491 1.00 88.00 75 VAL A N 1
ATOM 580 C CA . VAL A 1 75 ? -8.981 7.801 12.416 1.00 88.00 75 VAL A CA 1
ATOM 581 C C . VAL A 1 75 ? -7.534 8.004 11.952 1.00 88.00 75 VAL A C 1
ATOM 583 O O . VAL A 1 75 ? -6.881 8.977 12.328 1.00 88.00 75 VAL A O 1
ATOM 586 N N . VAL A 1 76 ? -7.013 7.089 11.132 1.00 90.69 76 VAL A N 1
ATOM 587 C CA . VAL A 1 76 ? -5.604 7.061 10.734 1.00 90.69 76 VAL A CA 1
ATOM 588 C C . VAL A 1 76 ? -5.418 7.511 9.288 1.00 90.69 76 VAL A C 1
ATOM 590 O O . VAL A 1 76 ? -6.262 7.305 8.421 1.00 90.69 76 VAL A O 1
ATOM 593 N N . SER A 1 77 ? -4.269 8.130 9.011 1.00 92.19 77 SER A N 1
ATOM 594 C CA . SER A 1 77 ? -3.905 8.515 7.644 1.00 92.19 77 SER A CA 1
ATOM 595 C C . SER A 1 77 ? -3.658 7.295 6.751 1.00 92.19 77 SER A C 1
ATOM 597 O O . SER A 1 77 ? -3.362 6.204 7.238 1.00 92.19 77 SER A O 1
ATOM 599 N N . VAL A 1 78 ? -3.664 7.503 5.431 1.00 92.56 78 VAL A N 1
ATOM 600 C CA . VAL A 1 78 ? -3.362 6.452 4.445 1.00 92.56 78 VAL A CA 1
ATOM 601 C C . VAL A 1 78 ? -2.020 5.765 4.732 1.00 92.56 78 VAL A C 1
ATOM 603 O O . VAL A 1 78 ? -1.949 4.542 4.706 1.00 92.56 78 VAL A O 1
ATOM 606 N N . ALA A 1 79 ? -0.975 6.524 5.080 1.00 92.19 79 ALA A N 1
ATOM 607 C CA . ALA A 1 79 ? 0.344 5.960 5.383 1.00 92.19 79 ALA A CA 1
ATOM 608 C C . ALA A 1 79 ? 0.332 5.088 6.649 1.00 92.19 79 ALA A C 1
ATOM 610 O O . ALA A 1 79 ? 0.858 3.980 6.647 1.00 92.19 79 ALA A O 1
ATOM 611 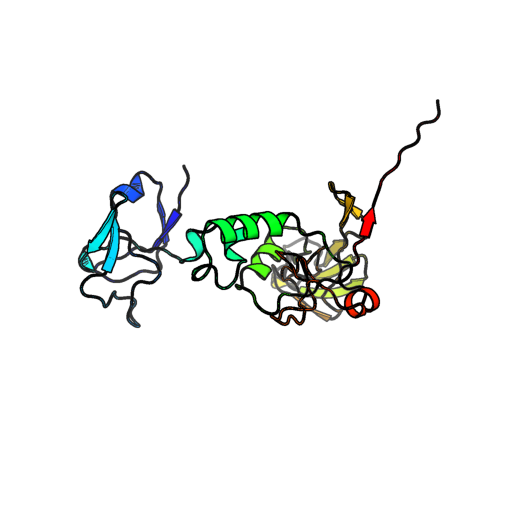N N . ALA A 1 80 ? -0.327 5.552 7.713 1.00 93.31 80 ALA A N 1
ATOM 612 C CA . ALA A 1 80 ? -0.453 4.772 8.943 1.00 93.31 80 ALA A CA 1
ATOM 613 C C . ALA A 1 80 ? -1.321 3.519 8.734 1.00 93.31 80 ALA A C 1
ATOM 615 O O . ALA A 1 80 ? -1.025 2.467 9.288 1.00 93.31 80 ALA A O 1
ATOM 616 N N . SER A 1 81 ? -2.341 3.599 7.873 1.00 93.81 81 SER A N 1
ATOM 617 C CA . SER A 1 81 ? -3.221 2.469 7.552 1.00 93.81 81 SER A CA 1
ATOM 618 C C . SER A 1 81 ? -2.537 1.325 6.794 1.00 93.81 81 SER A C 1
ATOM 620 O O . SER A 1 81 ? -3.124 0.251 6.711 1.00 93.81 81 SER A O 1
ATOM 622 N N . LEU A 1 82 ? -1.327 1.550 6.257 1.00 94.81 82 LEU A N 1
ATOM 623 C CA . LEU A 1 82 ? -0.487 0.538 5.603 1.00 94.81 82 LEU A CA 1
ATOM 624 C C . LEU A 1 82 ? 0.401 -0.235 6.590 1.00 94.81 82 LEU A C 1
ATOM 626 O O . LEU A 1 82 ? 1.040 -1.206 6.194 1.00 94.81 82 LEU A O 1
ATOM 630 N N . ILE A 1 83 ? 0.486 0.190 7.855 1.00 94.81 83 ILE A N 1
ATOM 631 C CA . ILE A 1 83 ? 1.287 -0.494 8.877 1.00 94.81 83 ILE A CA 1
ATOM 632 C C . ILE A 1 83 ? 0.456 -1.653 9.450 1.00 94.81 83 ILE A C 1
ATOM 634 O O . ILE A 1 83 ? -0.578 -1.398 10.072 1.00 94.81 83 ILE A O 1
ATOM 638 N N . PRO A 1 84 ? 0.862 -2.922 9.256 1.00 94.75 84 PRO A N 1
ATOM 639 C CA . PRO A 1 84 ? 0.208 -4.038 9.926 1.00 94.75 84 PRO A CA 1
ATOM 640 C C . PRO A 1 84 ? 0.526 -4.010 11.426 1.00 94.75 84 PRO A C 1
ATOM 642 O O . PRO A 1 84 ? 1.625 -3.618 11.809 1.00 94.75 84 PRO A O 1
ATOM 645 N N . PHE A 1 85 ? -0.410 -4.472 12.260 1.00 94.44 85 PHE A N 1
ATOM 646 C CA . PHE A 1 85 ? -0.257 -4.535 13.722 1.00 94.44 85 PHE A CA 1
ATOM 647 C C . PHE A 1 85 ? -0.022 -3.175 14.400 1.00 94.44 85 PHE A C 1
ATOM 649 O O . PHE A 1 85 ? 0.609 -3.108 15.455 1.00 94.44 85 PHE A O 1
ATOM 656 N N . LEU A 1 86 ? -0.547 -2.092 13.816 1.00 92.88 86 LEU A N 1
ATOM 657 C CA . LEU A 1 86 ? -0.425 -0.728 14.340 1.00 92.88 86 LEU A CA 1
ATOM 658 C C . LEU A 1 86 ? -0.907 -0.608 15.796 1.00 92.88 86 LEU A C 1
ATOM 660 O O . LEU A 1 86 ? -0.360 0.168 16.572 1.00 92.88 86 LEU A O 1
ATOM 664 N N . GLU A 1 87 ? -1.909 -1.396 16.178 1.00 91.56 87 GLU A N 1
ATOM 665 C CA . GLU A 1 87 ? -2.456 -1.489 17.532 1.00 91.56 87 GLU A CA 1
ATOM 666 C C . GLU A 1 87 ? -1.456 -1.998 18.586 1.00 91.56 87 GLU A C 1
ATOM 668 O O . GLU A 1 87 ? -1.685 -1.830 19.784 1.00 91.56 87 GLU A O 1
ATOM 673 N N . HIS A 1 88 ? -0.355 -2.619 18.156 1.00 94.44 88 HIS A N 1
ATOM 674 C CA . HIS A 1 88 ? 0.700 -3.146 19.020 1.00 94.44 88 HIS A CA 1
ATOM 675 C C . HIS A 1 88 ? 1.959 -2.268 19.048 1.00 94.44 88 HIS A C 1
ATOM 677 O O . HIS A 1 88 ? 2.880 -2.557 19.814 1.00 94.44 88 HIS A O 1
ATOM 683 N N . ASP A 1 89 ? 1.997 -1.197 18.253 1.00 92.19 89 ASP A N 1
ATOM 684 C CA . ASP A 1 89 ? 3.131 -0.285 18.156 1.00 92.19 89 ASP A CA 1
ATOM 685 C C . ASP A 1 89 ? 2.916 0.998 18.972 1.00 92.19 89 ASP A C 1
ATOM 687 O O . ASP A 1 89 ? 1.819 1.549 19.062 1.00 92.19 89 ASP A O 1
ATOM 691 N N . ASP A 1 90 ? 4.002 1.529 19.540 1.00 94.94 90 ASP A N 1
ATOM 692 C CA . ASP A 1 90 ? 3.982 2.857 20.158 1.00 94.94 90 ASP A CA 1
ATOM 693 C C . ASP A 1 90 ? 3.782 3.958 19.104 1.00 94.94 90 ASP A C 1
ATOM 695 O O . ASP A 1 90 ? 4.354 3.916 18.008 1.00 94.94 90 ASP A O 1
ATOM 699 N N . ALA A 1 91 ? 3.041 5.006 19.473 1.00 91.62 91 ALA A N 1
ATOM 700 C CA . ALA A 1 91 ? 2.685 6.102 18.577 1.00 91.62 91 ALA A CA 1
ATOM 701 C C . ALA A 1 91 ? 3.905 6.797 17.943 1.00 91.62 91 ALA A C 1
ATOM 703 O O . ALA A 1 91 ? 3.860 7.168 16.766 1.00 91.62 91 ALA A O 1
ATOM 704 N N . ASN A 1 92 ? 5.020 6.943 18.670 1.00 91.88 92 ASN A N 1
ATOM 705 C CA . ASN A 1 92 ? 6.221 7.571 18.115 1.00 91.88 92 ASN A CA 1
ATOM 706 C C . ASN A 1 92 ? 6.880 6.683 17.052 1.00 91.88 92 ASN A C 1
ATOM 708 O O . ASN A 1 92 ? 7.365 7.191 16.037 1.00 91.88 92 ASN A O 1
ATOM 712 N N . ARG A 1 93 ? 6.875 5.356 17.249 1.00 91.88 93 ARG A N 1
ATOM 713 C CA . ARG A 1 93 ? 7.403 4.396 16.265 1.00 91.88 93 ARG A CA 1
ATOM 714 C C . ARG A 1 93 ? 6.507 4.328 15.035 1.00 91.88 93 ARG A C 1
ATOM 716 O O . ARG A 1 93 ? 7.027 4.363 13.922 1.00 91.88 93 ARG A O 1
ATOM 723 N N . ALA A 1 94 ? 5.189 4.338 15.219 1.00 92.12 94 ALA A N 1
ATOM 724 C CA . ALA A 1 94 ? 4.227 4.398 14.122 1.00 92.12 94 ALA A CA 1
ATOM 725 C C . ALA A 1 94 ? 4.378 5.678 13.276 1.00 92.12 94 ALA A C 1
ATOM 727 O O . ALA A 1 94 ? 4.354 5.624 12.040 1.00 92.12 94 ALA A O 1
ATOM 728 N N . LEU A 1 95 ? 4.600 6.829 13.924 1.00 91.81 95 LEU A N 1
ATOM 729 C CA . LEU A 1 95 ? 4.868 8.101 13.247 1.00 91.81 95 LEU A CA 1
ATOM 730 C C . LEU A 1 95 ? 6.161 8.037 12.426 1.00 91.81 95 LEU A C 1
ATOM 732 O O . LEU A 1 95 ? 6.182 8.441 11.259 1.00 91.81 95 LEU A O 1
ATOM 736 N N . MET A 1 96 ? 7.240 7.520 13.022 1.00 93.25 96 MET A N 1
ATOM 737 C CA . MET A 1 96 ? 8.508 7.327 12.320 1.00 93.25 96 MET A CA 1
ATOM 738 C C . MET A 1 96 ? 8.345 6.372 11.133 1.00 93.25 96 MET A C 1
ATOM 740 O O . MET A 1 96 ? 8.742 6.727 10.025 1.00 93.25 96 MET A O 1
ATOM 744 N N . GLY A 1 97 ? 7.677 5.232 11.322 1.00 93.50 97 GLY A N 1
ATOM 745 C CA . GLY A 1 97 ? 7.406 4.255 10.265 1.00 93.50 97 GLY A CA 1
ATOM 746 C C . GLY A 1 97 ? 6.634 4.859 9.092 1.00 93.50 97 GLY A C 1
ATOM 747 O O . GLY A 1 97 ? 7.069 4.755 7.946 1.00 93.50 97 GLY A O 1
ATOM 748 N N . SER A 1 98 ? 5.553 5.590 9.374 1.00 92.25 98 SER A N 1
ATOM 749 C CA . SER A 1 98 ? 4.742 6.265 8.347 1.00 92.25 98 SER A CA 1
ATOM 750 C C . SER A 1 98 ? 5.549 7.299 7.544 1.00 92.25 98 SER A C 1
ATOM 752 O O . SER A 1 98 ? 5.345 7.476 6.342 1.00 92.25 98 SER A O 1
ATOM 754 N N . ASN A 1 99 ? 6.491 7.994 8.191 1.00 93.94 99 ASN A N 1
ATOM 755 C CA . ASN A 1 99 ? 7.367 8.959 7.524 1.00 93.94 99 ASN A CA 1
ATOM 756 C C . ASN A 1 99 ? 8.462 8.284 6.693 1.00 93.94 99 ASN A C 1
ATOM 758 O O . ASN A 1 99 ? 8.730 8.731 5.577 1.00 93.94 99 ASN A O 1
ATOM 762 N N . MET A 1 100 ? 9.055 7.207 7.207 1.00 94.62 100 MET A N 1
ATOM 763 C CA . MET A 1 100 ? 10.082 6.431 6.509 1.00 94.62 100 MET A CA 1
ATOM 764 C C . MET A 1 100 ? 9.530 5.775 5.238 1.00 94.62 100 MET A C 1
ATOM 766 O O . MET A 1 100 ? 10.204 5.792 4.211 1.00 94.62 100 MET A O 1
ATOM 770 N N . GLN A 1 101 ? 8.282 5.292 5.254 1.00 94.00 101 GLN A N 1
ATOM 771 C CA . GLN A 1 101 ? 7.633 4.712 4.069 1.00 94.00 101 GLN A CA 1
ATOM 772 C C . GLN A 1 101 ? 7.640 5.657 2.859 1.00 94.00 101 GLN A C 1
ATOM 774 O O . GLN A 1 101 ? 7.890 5.225 1.738 1.00 94.00 101 GLN A O 1
ATOM 779 N N . ARG A 1 102 ? 7.434 6.964 3.070 1.00 91.00 102 ARG A N 1
ATOM 780 C CA . ARG A 1 102 ? 7.421 7.963 1.983 1.00 91.00 102 ARG A CA 1
ATOM 781 C C . ARG A 1 102 ? 8.792 8.213 1.353 1.00 91.00 102 ARG A C 1
ATOM 783 O O . ARG A 1 102 ? 8.866 8.835 0.299 1.00 91.00 102 ARG A O 1
ATOM 790 N N . GLN A 1 103 ? 9.862 7.773 2.008 1.00 93.56 103 GLN A N 1
ATOM 791 C CA . GLN A 1 103 ? 11.240 7.943 1.549 1.00 93.56 103 GLN A CA 1
ATOM 792 C C . GLN A 1 103 ? 11.778 6.690 0.849 1.00 93.56 103 GLN A C 1
ATOM 794 O O . GLN A 1 103 ? 12.894 6.717 0.330 1.00 93.56 103 GLN A O 1
ATOM 799 N N . ALA A 1 104 ? 11.003 5.600 0.821 1.00 94.06 104 ALA A N 1
ATOM 800 C CA . ALA A 1 104 ? 11.395 4.372 0.149 1.00 94.06 104 ALA A CA 1
ATOM 801 C C . ALA A 1 104 ? 11.599 4.617 -1.354 1.00 94.06 104 ALA A C 1
ATOM 803 O O . ALA A 1 104 ? 10.725 5.137 -2.052 1.00 94.06 104 ALA A O 1
ATOM 804 N N . VAL A 1 105 ? 12.773 4.235 -1.854 1.00 95.38 105 VAL A N 1
ATOM 805 C CA . VAL A 1 105 ? 13.125 4.355 -3.271 1.00 95.38 105 VAL A CA 1
ATOM 806 C C . VAL A 1 105 ? 12.703 3.077 -4.001 1.00 95.38 105 VAL A C 1
ATOM 808 O O . VAL A 1 105 ? 13.022 1.989 -3.521 1.00 95.38 105 VAL A O 1
ATOM 811 N N . PRO A 1 106 ? 12.046 3.175 -5.174 1.00 94.00 106 PRO A N 1
ATOM 812 C CA . PRO A 1 106 ? 11.675 2.003 -5.956 1.00 94.00 106 PRO A CA 1
ATOM 813 C C . PRO A 1 106 ? 12.874 1.127 -6.325 1.00 94.00 106 PRO A C 1
ATOM 815 O O . PRO A 1 106 ? 13.848 1.592 -6.925 1.00 94.00 106 PRO A O 1
ATOM 818 N N . THR A 1 107 ? 12.776 -0.160 -6.003 1.00 94.25 107 THR A N 1
ATOM 819 C CA . THR A 1 107 ? 13.748 -1.185 -6.391 1.00 94.25 107 THR A CA 1
ATOM 820 C C . THR A 1 107 ? 13.552 -1.605 -7.850 1.00 94.25 107 THR A C 1
ATOM 822 O O . THR A 1 107 ? 12.499 -1.415 -8.461 1.00 94.25 107 THR A O 1
ATOM 825 N N . LEU A 1 108 ? 14.581 -2.218 -8.438 1.00 92.31 108 LEU A N 1
ATOM 826 C CA . LEU A 1 108 ? 14.555 -2.747 -9.805 1.00 92.31 108 LEU A CA 1
ATOM 827 C C . LEU A 1 108 ? 13.443 -3.793 -10.008 1.00 92.31 108 LEU A C 1
ATOM 829 O O . LEU A 1 108 ? 12.846 -3.895 -11.092 1.00 92.31 108 LEU A O 1
ATOM 833 N N . ARG A 1 109 ? 13.194 -4.593 -8.969 1.00 91.38 109 ARG A N 1
ATOM 834 C CA . ARG A 1 109 ? 12.154 -5.620 -8.904 1.00 91.38 109 ARG A CA 1
ATOM 835 C C . ARG A 1 109 ? 11.243 -5.293 -7.725 1.00 91.38 109 ARG A C 1
ATOM 837 O O . ARG A 1 109 ? 11.690 -5.362 -6.586 1.00 91.38 109 ARG A O 1
ATOM 844 N N . ALA A 1 110 ? 9.997 -4.931 -8.001 1.00 93.44 110 ALA A N 1
ATOM 845 C CA . ALA A 1 110 ? 8.984 -4.826 -6.961 1.00 93.44 110 ALA A CA 1
ATOM 846 C C . ALA A 1 110 ? 8.659 -6.229 -6.422 1.00 93.44 110 ALA A C 1
ATOM 848 O O . ALA A 1 110 ? 8.721 -7.203 -7.174 1.00 93.44 110 ALA A O 1
ATOM 849 N N . ASP A 1 111 ? 8.372 -6.323 -5.129 1.00 94.62 111 ASP A N 1
ATOM 850 C CA . ASP A 1 111 ? 7.963 -7.555 -4.454 1.00 94.62 111 ASP A CA 1
ATOM 851 C C . ASP A 1 111 ? 6.836 -7.193 -3.489 1.00 94.62 111 ASP A C 1
ATOM 853 O O . ASP A 1 111 ? 7.039 -6.403 -2.561 1.00 94.62 111 ASP A O 1
ATOM 857 N N . LYS A 1 112 ? 5.631 -7.706 -3.740 1.00 94.12 112 LYS A N 1
ATOM 858 C CA . LYS A 1 112 ? 4.470 -7.400 -2.901 1.00 94.12 112 LYS A CA 1
ATOM 859 C C . LYS A 1 112 ? 4.696 -7.811 -1.441 1.00 94.12 112 LYS A C 1
ATOM 861 O O . LYS A 1 112 ? 5.329 -8.838 -1.181 1.00 94.12 112 LYS A O 1
ATOM 866 N N . PRO A 1 113 ? 4.175 -7.060 -0.462 1.00 95.44 113 PRO A N 1
ATOM 867 C CA . PRO A 1 113 ? 4.320 -7.427 0.941 1.00 95.44 113 PRO A CA 1
ATOM 868 C C . PRO A 1 113 ? 3.612 -8.759 1.235 1.00 95.44 113 PRO A C 1
ATOM 870 O O . PRO A 1 113 ? 2.456 -8.957 0.871 1.00 95.44 113 PRO A O 1
ATOM 873 N N . LEU A 1 114 ? 4.293 -9.680 1.926 1.00 95.56 114 LEU A N 1
ATOM 874 C CA . LEU A 1 114 ? 3.669 -10.934 2.381 1.00 95.56 114 LEU A CA 1
ATOM 875 C C . LEU A 1 114 ? 2.664 -10.703 3.516 1.00 95.56 114 LEU A C 1
ATOM 877 O O . LEU A 1 114 ? 1.742 -11.494 3.696 1.00 95.56 114 LEU A O 1
ATOM 881 N N . VAL A 1 115 ? 2.861 -9.632 4.285 1.00 96.56 115 VAL A N 1
ATOM 882 C CA . VAL A 1 115 ? 1.977 -9.195 5.366 1.00 96.56 115 VAL A CA 1
ATOM 883 C C . VAL A 1 115 ? 1.529 -7.775 5.044 1.00 96.56 115 VAL A C 1
ATOM 885 O O . VAL A 1 115 ? 2.356 -6.868 5.014 1.00 96.56 115 VAL A O 1
ATOM 888 N N . GLY A 1 116 ? 0.234 -7.599 4.790 1.00 94.25 116 GLY A N 1
ATOM 889 C CA . GLY A 1 116 ? -0.369 -6.319 4.420 1.00 94.25 116 GLY A CA 1
ATOM 890 C C . GLY A 1 116 ? -1.684 -6.063 5.153 1.00 94.25 116 GLY A C 1
ATOM 891 O O . GLY A 1 116 ? -2.157 -6.886 5.938 1.00 94.25 116 GLY A O 1
ATOM 892 N N . THR A 1 117 ? -2.278 -4.906 4.884 1.00 93.31 117 THR A N 1
ATOM 893 C CA . THR A 1 117 ? -3.479 -4.380 5.564 1.00 93.31 117 THR A CA 1
ATOM 894 C C . THR A 1 117 ? -4.729 -4.375 4.677 1.00 93.31 117 THR A C 1
ATOM 896 O O . THR A 1 117 ? -5.838 -4.097 5.154 1.00 93.31 117 THR A O 1
ATOM 899 N N . GLY A 1 118 ? -4.553 -4.633 3.378 1.00 92.56 118 GLY A N 1
ATOM 900 C CA . GLY A 1 118 ? -5.563 -4.518 2.327 1.00 92.56 118 GLY A CA 1
ATOM 901 C C . GLY A 1 118 ? -5.689 -3.106 1.743 1.00 92.56 118 GLY A C 1
ATOM 902 O O . GLY A 1 118 ? -6.452 -2.903 0.799 1.00 92.56 118 GLY A O 1
ATOM 903 N N . MET A 1 119 ? -4.962 -2.120 2.279 1.00 94.56 119 MET A N 1
ATOM 904 C CA . MET A 1 119 ? -4.949 -0.751 1.748 1.00 94.56 119 MET A CA 1
ATOM 905 C C . MET A 1 119 ? -4.029 -0.598 0.534 1.00 94.56 119 MET A C 1
ATOM 907 O O . MET A 1 119 ? -4.210 0.324 -0.259 1.00 94.56 119 MET A O 1
ATOM 911 N N . GLU A 1 120 ? -3.086 -1.518 0.344 1.00 95.31 120 GLU A N 1
ATOM 912 C CA . GLU A 1 120 ? -2.032 -1.471 -0.669 1.00 95.31 120 GLU A CA 1
ATOM 913 C C . GLU A 1 120 ? -2.608 -1.355 -2.086 1.00 95.31 120 GLU A C 1
ATOM 915 O O . GLU A 1 120 ? -2.131 -0.550 -2.886 1.00 95.31 120 GLU A O 1
ATOM 920 N N . ARG A 1 121 ? -3.676 -2.108 -2.381 1.00 93.38 121 ARG A N 1
ATOM 921 C CA . ARG A 1 121 ? -4.358 -2.085 -3.684 1.00 93.38 121 ARG A CA 1
ATOM 922 C C . ARG A 1 121 ? -5.073 -0.762 -3.952 1.00 93.38 121 ARG A C 1
ATOM 924 O O . ARG A 1 121 ? -5.016 -0.245 -5.066 1.00 93.38 121 ARG A O 1
ATOM 931 N N . ASN A 1 122 ? -5.729 -0.203 -2.934 1.00 93.44 122 ASN A N 1
ATOM 932 C CA . ASN A 1 122 ? -6.414 1.085 -3.054 1.00 93.44 122 ASN A CA 1
ATOM 933 C C . ASN A 1 122 ? -5.400 2.207 -3.293 1.00 93.44 122 ASN A C 1
ATOM 935 O O . ASN A 1 122 ? -5.583 3.015 -4.196 1.00 93.44 122 ASN A O 1
ATOM 939 N N . VAL A 1 123 ? -4.287 2.203 -2.551 1.00 94.56 123 VAL A N 1
ATOM 940 C CA . VAL A 1 123 ? -3.213 3.188 -2.727 1.00 94.56 123 VAL A CA 1
ATOM 941 C C . VAL A 1 123 ? -2.582 3.078 -4.113 1.00 94.56 123 VAL A C 1
ATOM 943 O O . VAL A 1 123 ? -2.427 4.092 -4.788 1.00 94.56 123 VAL A O 1
ATOM 946 N N . ALA A 1 124 ? -2.259 1.868 -4.576 1.00 94.00 124 ALA A N 1
ATOM 947 C CA . ALA A 1 124 ? -1.694 1.669 -5.910 1.00 94.00 124 ALA A CA 1
ATOM 948 C C . ALA A 1 124 ? -2.639 2.180 -7.011 1.00 94.00 124 ALA A C 1
ATOM 950 O O . ALA A 1 124 ? -2.212 2.948 -7.876 1.00 94.00 124 ALA A O 1
ATOM 951 N N . ARG A 1 125 ? -3.932 1.833 -6.939 1.00 92.25 125 ARG A N 1
ATOM 952 C CA . ARG A 1 125 ? -4.951 2.280 -7.899 1.00 92.25 125 ARG A CA 1
ATOM 953 C C . ARG A 1 125 ? -5.124 3.801 -7.904 1.00 92.25 125 ARG A C 1
ATOM 955 O O . ARG A 1 125 ? -5.115 4.409 -8.972 1.00 92.25 125 ARG A O 1
ATOM 962 N N . ASP A 1 126 ? -5.263 4.406 -6.727 1.00 92.88 126 ASP A N 1
ATOM 963 C CA . ASP A 1 126 ? -5.664 5.810 -6.593 1.00 92.88 126 ASP A CA 1
ATOM 964 C C . ASP A 1 126 ? -4.462 6.778 -6.680 1.00 92.88 126 ASP A C 1
ATOM 966 O O . ASP A 1 126 ? -4.639 7.976 -6.890 1.00 92.88 126 ASP A O 1
ATOM 970 N N . SER A 1 127 ? -3.225 6.271 -6.593 1.00 90.81 127 SER A N 1
ATOM 971 C CA . SER A 1 127 ? -1.993 7.069 -6.743 1.00 90.81 127 SER A CA 1
ATOM 972 C C . SER A 1 127 ? -1.743 7.605 -8.159 1.00 90.81 127 SER A C 1
ATOM 974 O O . SER A 1 127 ? -0.937 8.519 -8.335 1.00 90.81 127 SER A O 1
ATOM 976 N N . GLY A 1 128 ? -2.376 7.018 -9.180 1.00 90.12 128 GLY A N 1
ATOM 977 C CA . GLY A 1 128 ? -2.169 7.376 -10.586 1.00 90.12 128 GLY A CA 1
ATOM 978 C C . GLY A 1 128 ? -0.847 6.891 -11.198 1.00 90.12 128 GLY A C 1
ATOM 979 O O . GLY A 1 128 ? -0.567 7.213 -12.352 1.00 90.12 128 GLY A O 1
ATOM 980 N N . VAL A 1 129 ? -0.030 6.116 -10.470 1.00 92.06 129 VAL A N 1
ATOM 981 C CA . VAL A 1 129 ? 1.209 5.530 -11.023 1.00 92.06 129 VAL A CA 1
ATOM 982 C C . VAL A 1 129 ? 0.938 4.280 -11.863 1.00 92.06 129 VAL A C 1
ATOM 984 O O . VAL A 1 129 ? 1.691 3.987 -12.796 1.00 92.06 129 VAL A O 1
ATOM 987 N N . CYS A 1 130 ? -0.142 3.564 -11.549 1.00 94.31 130 CYS A N 1
ATOM 988 C CA . CYS A 1 130 ? -0.619 2.401 -12.288 1.00 94.31 130 CYS A CA 1
ATOM 989 C C . CYS A 1 130 ? -1.505 2.813 -13.468 1.00 94.31 130 CYS A C 1
ATOM 991 O O . CYS A 1 130 ? -2.162 3.855 -13.449 1.00 94.31 130 CYS A O 1
ATOM 993 N N . VAL A 1 131 ? -1.572 1.962 -14.493 1.00 94.69 131 VAL A N 1
ATOM 994 C CA . VAL A 1 131 ? -2.503 2.155 -15.612 1.00 94.69 131 VAL A CA 1
ATOM 995 C C . VAL A 1 131 ? -3.791 1.410 -15.318 1.00 94.69 131 VAL A C 1
ATOM 997 O O . VAL A 1 131 ? -3.799 0.183 -15.239 1.00 94.69 131 VAL A O 1
ATOM 1000 N N . VAL A 1 132 ? -4.875 2.166 -15.171 1.00 94.88 132 VAL A N 1
ATOM 1001 C CA . VAL A 1 132 ? -6.202 1.663 -14.809 1.00 94.88 132 VAL A CA 1
ATOM 1002 C C . VAL A 1 132 ? -7.127 1.687 -16.029 1.00 94.88 132 VAL A C 1
ATOM 1004 O O . VAL A 1 132 ? -7.136 2.658 -16.791 1.00 94.88 132 VAL A O 1
ATOM 1007 N N . ALA A 1 133 ? -7.908 0.624 -16.216 1.00 93.50 133 ALA A N 1
ATOM 1008 C CA . ALA A 1 133 ? -8.891 0.514 -17.286 1.00 93.50 133 ALA A CA 1
ATOM 1009 C C . ALA A 1 133 ? -10.038 1.511 -17.072 1.00 93.50 133 ALA A C 1
ATOM 1011 O O . ALA A 1 133 ? -10.715 1.498 -16.041 1.00 93.50 133 ALA A O 1
ATOM 1012 N N . ARG A 1 134 ? -10.278 2.384 -18.056 1.00 90.94 134 ARG A N 1
ATOM 1013 C CA . ARG A 1 134 ? -11.407 3.330 -18.025 1.00 90.94 134 ARG A CA 1
ATOM 1014 C C . ARG A 1 134 ? -12.737 2.632 -18.276 1.00 90.94 134 ARG A C 1
ATOM 1016 O O . ARG A 1 134 ? -13.735 3.016 -17.672 1.00 90.94 134 ARG A O 1
ATOM 1023 N N . ARG A 1 135 ? -12.710 1.631 -19.156 1.00 90.69 135 ARG A N 1
ATOM 1024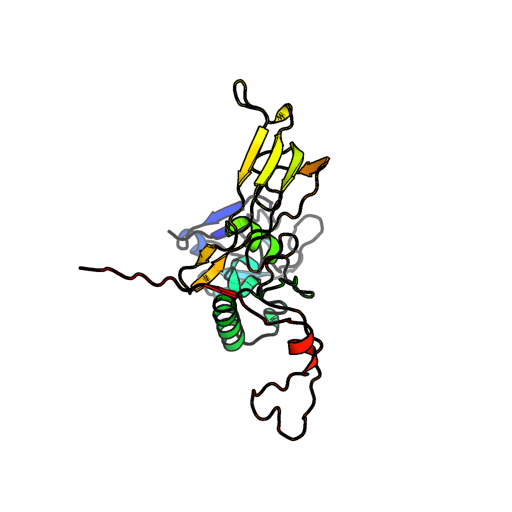 C CA . ARG A 1 135 ? -13.848 0.832 -19.605 1.00 90.69 135 ARG A CA 1
ATOM 1025 C C . ARG A 1 135 ? -13.505 -0.650 -19.579 1.00 90.69 135 ARG A C 1
ATOM 1027 O O . ARG A 1 135 ? -12.339 -1.017 -19.748 1.00 90.69 135 ARG A O 1
ATOM 1034 N N . GLY A 1 136 ? -14.518 -1.476 -19.351 1.00 92.62 136 GLY A N 1
ATOM 1035 C CA . GLY A 1 136 ? -14.432 -2.924 -19.423 1.00 92.62 136 GLY A CA 1
ATOM 1036 C C . GLY A 1 136 ? -14.306 -3.425 -20.861 1.00 92.62 136 GLY A C 1
ATOM 1037 O O . GLY A 1 136 ? -14.807 -2.825 -21.814 1.00 92.62 136 GLY A O 1
ATOM 1038 N N . GLY A 1 137 ? -13.616 -4.548 -21.037 1.00 93.25 137 GLY A N 1
ATOM 1039 C CA . GLY A 1 137 ? -13.376 -5.097 -22.364 1.00 93.25 137 GLY A CA 1
ATOM 1040 C C . GLY A 1 137 ? -12.434 -6.290 -22.387 1.00 93.25 137 GLY A C 1
ATOM 1041 O O . GLY A 1 137 ? -12.151 -6.926 -21.370 1.00 93.25 137 GLY A O 1
ATOM 1042 N N . VAL A 1 138 ? -11.949 -6.598 -23.586 1.00 94.94 138 VAL A N 1
ATOM 1043 C CA . VAL A 1 138 ? -10.977 -7.665 -23.838 1.00 94.94 138 VAL A CA 1
ATOM 1044 C C . VAL A 1 138 ? -9.685 -7.054 -24.353 1.00 94.94 138 VAL A C 1
ATOM 1046 O O . VAL A 1 138 ? -9.693 -6.197 -25.237 1.00 94.94 138 VAL A O 1
ATOM 1049 N N . ILE A 1 139 ? -8.556 -7.514 -23.831 1.00 95.56 139 ILE A N 1
ATOM 1050 C CA .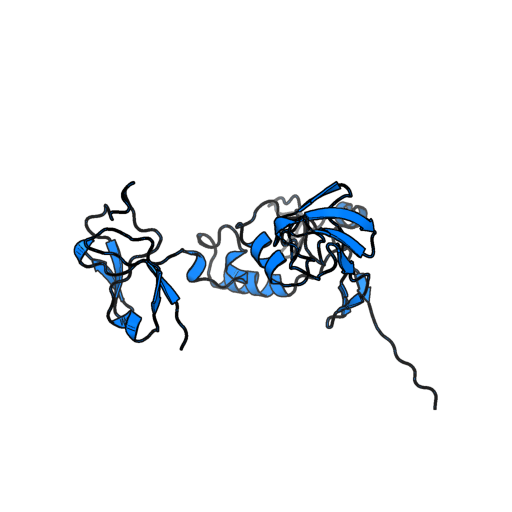 ILE A 1 139 ? -7.244 -7.060 -24.279 1.00 95.56 139 ILE A CA 1
ATOM 1051 C C . ILE A 1 139 ? -6.951 -7.589 -25.691 1.00 95.56 139 ILE A C 1
ATOM 1053 O O . ILE A 1 139 ? -6.796 -8.795 -25.896 1.00 95.56 139 ILE A O 1
ATOM 1057 N N . ASP A 1 140 ? -6.835 -6.687 -26.667 1.00 94.12 140 ASP A N 1
ATOM 1058 C CA . ASP A 1 140 ? -6.592 -7.027 -28.075 1.00 94.12 140 ASP A CA 1
ATOM 1059 C C . ASP A 1 140 ? -5.096 -7.228 -28.365 1.00 94.12 140 ASP A C 1
ATOM 1061 O O . ASP A 1 140 ? -4.690 -8.202 -29.008 1.00 94.12 140 ASP A O 1
ATOM 1065 N N . SER A 1 141 ? -4.255 -6.341 -27.824 1.00 93.81 141 SER A N 1
ATOM 1066 C CA . SER A 1 141 ? -2.796 -6.442 -27.919 1.00 93.81 141 SER A CA 1
ATOM 1067 C C . SER A 1 141 ? -2.109 -5.835 -26.698 1.00 93.81 141 SER A C 1
ATOM 1069 O O . SER A 1 141 ? -2.561 -4.815 -26.173 1.00 93.81 141 SER A O 1
ATOM 1071 N N . VAL A 1 142 ? -1.003 -6.448 -26.275 1.00 95.19 142 VAL A N 1
ATOM 1072 C CA . VAL A 1 142 ? -0.153 -5.970 -25.178 1.00 95.19 142 VAL A CA 1
ATOM 1073 C C . VAL A 1 142 ? 1.278 -5.918 -25.668 1.00 95.19 142 VAL A C 1
ATOM 1075 O O . VAL A 1 142 ? 1.837 -6.947 -26.043 1.00 95.19 142 VAL A O 1
ATOM 1078 N N . ASP A 1 143 ? 1.865 -4.734 -25.590 1.00 93.38 143 ASP A N 1
ATOM 1079 C CA . ASP A 1 143 ? 3.282 -4.497 -25.809 1.00 93.38 143 ASP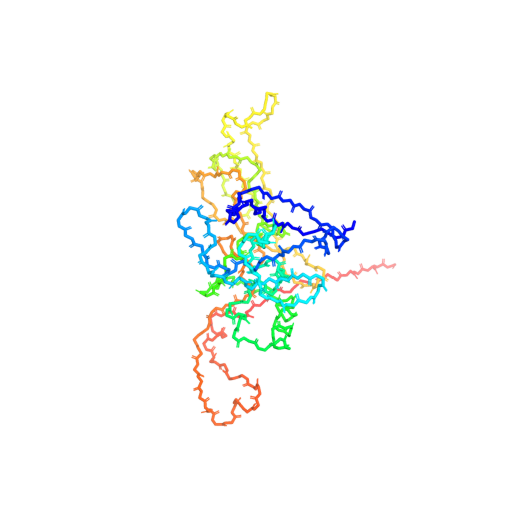 A CA 1
ATOM 1080 C C . ASP A 1 143 ? 3.906 -3.919 -24.535 1.00 93.38 143 ASP A C 1
ATOM 1082 O O . ASP A 1 143 ? 3.229 -3.414 -23.638 1.00 93.38 143 ASP A O 1
ATOM 1086 N N . ALA A 1 144 ? 5.238 -3.907 -24.470 1.00 91.44 144 ALA A N 1
ATOM 1087 C CA . ALA A 1 144 ? 5.936 -3.253 -23.368 1.00 91.44 144 ALA A CA 1
ATOM 1088 C C . ALA A 1 144 ? 5.678 -1.735 -23.308 1.00 91.44 144 ALA A C 1
ATOM 1090 O O . ALA A 1 144 ? 5.901 -1.147 -22.252 1.00 91.44 144 ALA A O 1
ATOM 1091 N N . SER A 1 145 ? 5.258 -1.105 -24.410 1.00 92.88 145 SER A N 1
ATOM 1092 C CA . SER A 1 145 ? 5.035 0.342 -24.537 1.00 92.88 145 SER A CA 1
ATOM 1093 C C . SER A 1 145 ? 3.565 0.754 -24.559 1.00 92.88 145 SER A C 1
ATOM 1095 O O . SER A 1 145 ? 3.278 1.920 -24.309 1.00 92.88 145 SER A O 1
ATOM 1097 N N . ARG A 1 146 ? 2.632 -0.151 -24.872 1.00 94.81 146 ARG A N 1
ATOM 1098 C CA . ARG A 1 146 ? 1.206 0.176 -24.962 1.00 94.81 146 ARG A CA 1
ATOM 1099 C C . ARG A 1 146 ? 0.317 -1.037 -24.727 1.00 94.81 146 ARG A C 1
ATOM 1101 O O . ARG A 1 146 ? 0.705 -2.165 -25.017 1.00 94.81 146 ARG A O 1
ATOM 1108 N N . ILE A 1 147 ? -0.897 -0.779 -24.263 1.00 95.44 147 ILE A N 1
ATOM 1109 C CA . ILE A 1 147 ? -1.964 -1.765 -24.084 1.00 95.44 147 ILE A CA 1
ATOM 1110 C C . ILE A 1 147 ? -3.158 -1.301 -24.913 1.00 95.44 147 ILE A C 1
ATOM 1112 O O . ILE A 1 147 ? -3.553 -0.138 -24.832 1.00 95.44 147 ILE A O 1
ATOM 1116 N N . VAL A 1 148 ? -3.719 -2.198 -25.720 1.00 95.06 148 VAL A N 1
ATOM 1117 C CA . VAL A 1 148 ? -4.905 -1.926 -26.539 1.00 95.06 148 VAL A CA 1
ATOM 1118 C C . VAL A 1 148 ? -6.055 -2.781 -26.031 1.00 95.06 148 VAL A C 1
ATOM 1120 O O . VAL A 1 148 ? -5.963 -4.011 -26.021 1.00 95.06 148 VAL A O 1
ATOM 1123 N N . VAL A 1 149 ? -7.134 -2.123 -25.621 1.00 94.38 149 VAL A N 1
ATOM 1124 C CA . VAL A 1 149 ? -8.341 -2.754 -25.090 1.00 94.38 149 VAL A CA 1
ATOM 1125 C C . VAL A 1 149 ? -9.458 -2.590 -26.106 1.00 94.38 149 VAL A C 1
ATOM 1127 O O . VAL A 1 149 ? -9.784 -1.475 -26.506 1.00 94.38 149 VAL A O 1
ATOM 1130 N N . ARG A 1 150 ? -10.054 -3.706 -26.518 1.00 93.00 150 ARG A N 1
ATOM 1131 C CA . ARG A 1 150 ? -11.311 -3.712 -27.258 1.00 93.00 150 ARG A CA 1
ATOM 1132 C C . ARG A 1 150 ? -12.440 -3.609 -26.243 1.00 93.00 150 ARG A C 1
ATOM 1134 O O . ARG A 1 150 ? -12.639 -4.533 -25.453 1.00 93.00 150 ARG A O 1
ATOM 1141 N N . VAL A 1 151 ? -13.124 -2.476 -26.249 1.00 91.12 151 VAL A N 1
ATOM 1142 C CA . VAL A 1 151 ? -14.192 -2.164 -25.297 1.00 91.12 151 VAL A CA 1
ATOM 1143 C C . VAL A 1 151 ? -15.392 -3.069 -25.583 1.00 91.12 151 VAL A C 1
ATOM 1145 O O . VAL A 1 151 ? -15.651 -3.404 -26.739 1.00 91.12 151 VAL A O 1
ATOM 1148 N N . ALA A 1 152 ? -16.080 -3.519 -24.534 1.00 86.94 152 ALA A N 1
ATOM 1149 C CA . ALA A 1 152 ? -17.318 -4.278 -24.691 1.00 86.94 152 ALA A CA 1
ATOM 1150 C C . ALA A 1 152 ? -18.429 -3.377 -25.252 1.00 86.94 152 ALA A C 1
ATOM 1152 O O . ALA A 1 152 ? -18.551 -2.235 -24.820 1.00 86.94 152 ALA A O 1
ATOM 1153 N N . ASP A 1 153 ? -19.257 -3.901 -26.162 1.00 81.06 153 ASP A N 1
ATOM 1154 C CA . ASP A 1 153 ? -20.306 -3.127 -26.850 1.00 81.06 153 ASP A CA 1
ATOM 1155 C C . ASP A 1 153 ? -21.278 -2.425 -25.877 1.00 81.06 153 ASP A C 1
ATOM 1157 O O . ASP A 1 153 ? -21.791 -1.354 -26.189 1.00 81.06 153 ASP A O 1
ATOM 1161 N N . ASP A 1 154 ? -21.464 -2.979 -24.674 1.00 80.12 154 ASP A N 1
ATOM 1162 C CA . ASP A 1 154 ? -22.315 -2.423 -23.613 1.00 80.12 154 ASP A CA 1
ATOM 1163 C C . ASP A 1 154 ? -21.784 -1.097 -23.022 1.00 80.12 154 ASP A C 1
ATOM 1165 O O . ASP A 1 154 ? -22.557 -0.303 -22.489 1.00 80.12 154 ASP A O 1
ATOM 1169 N N . GLU A 1 155 ? -20.471 -0.849 -23.103 1.00 75.62 155 GLU A N 1
ATOM 1170 C CA . GLU A 1 155 ? -19.797 0.355 -22.582 1.00 75.62 155 GLU A CA 1
ATOM 1171 C C . GLU A 1 155 ? -19.352 1.326 -23.696 1.00 75.62 155 GLU A C 1
ATOM 1173 O O . GLU A 1 155 ? -18.681 2.331 -23.430 1.00 75.62 155 GLU A O 1
ATOM 1178 N N . VAL A 1 156 ? -19.693 1.037 -24.956 1.00 77.75 156 VAL A N 1
ATOM 1179 C CA . VAL A 1 156 ? -19.384 1.912 -26.094 1.00 77.75 156 VAL A CA 1
ATOM 1180 C C . VAL A 1 156 ? -20.493 2.949 -26.254 1.00 77.75 156 VAL A C 1
ATOM 1182 O O . VAL A 1 156 ? -21.625 2.629 -26.615 1.00 77.75 156 VAL A O 1
ATOM 1185 N N . GLU A 1 157 ? -20.165 4.222 -26.028 1.00 75.88 157 GLU A N 1
ATOM 1186 C CA . GLU A 1 157 ? -21.081 5.317 -26.344 1.00 75.88 157 GLU A CA 1
ATOM 1187 C C . GLU A 1 157 ? -21.242 5.485 -27.864 1.00 75.88 157 GLU A C 1
ATOM 1189 O O . GLU A 1 157 ? -20.332 5.235 -28.662 1.00 75.88 157 GLU A O 1
ATOM 1194 N N . THR A 1 158 ? -22.434 5.910 -28.288 1.00 72.25 158 THR A N 1
ATOM 1195 C CA . THR A 1 158 ? -22.778 6.014 -29.711 1.00 72.25 158 THR A CA 1
ATOM 1196 C C . THR A 1 158 ? -21.893 7.055 -30.404 1.00 72.25 158 THR A C 1
ATOM 1198 O O . THR A 1 158 ? -22.034 8.251 -30.167 1.00 72.25 158 THR A O 1
ATOM 1201 N N . GLY A 1 159 ? -21.013 6.601 -31.301 1.00 72.19 159 GLY A N 1
ATOM 1202 C CA . GLY A 1 159 ? -20.110 7.458 -32.080 1.00 72.19 159 GLY A CA 1
ATOM 1203 C C . GLY A 1 159 ? -18.641 7.421 -31.647 1.00 72.19 159 GLY A C 1
ATOM 1204 O O . GLY A 1 159 ? -17.811 8.028 -32.322 1.00 72.19 159 GLY A O 1
ATOM 1205 N N . GLU A 1 160 ? -18.294 6.691 -30.584 1.00 77.50 160 GLU A N 1
ATOM 1206 C CA . GLU A 1 160 ? -16.900 6.496 -30.179 1.00 77.50 160 GLU A CA 1
ATOM 1207 C C . GLU A 1 160 ? -16.242 5.291 -30.864 1.00 77.50 160 GLU A C 1
ATOM 1209 O O . GLU A 1 160 ? -16.884 4.302 -31.224 1.00 77.50 160 GLU A O 1
ATOM 1214 N N . ALA A 1 161 ? -14.918 5.350 -31.021 1.00 77.06 161 ALA A N 1
ATOM 1215 C CA . ALA A 1 161 ? -14.144 4.175 -31.392 1.00 77.06 161 ALA A CA 1
ATOM 1216 C C . ALA A 1 161 ? -14.162 3.174 -30.221 1.00 77.06 161 ALA A C 1
ATOM 1218 O O . ALA A 1 161 ? -13.704 3.500 -29.127 1.00 77.06 161 ALA A O 1
ATOM 1219 N N . GLY A 1 162 ? -14.639 1.946 -30.451 1.00 84.88 162 GLY A N 1
ATOM 1220 C CA . GLY A 1 162 ? -14.684 0.858 -29.454 1.00 84.88 162 GLY A CA 1
ATOM 1221 C C . GLY A 1 162 ? -13.314 0.272 -29.074 1.00 84.88 162 GLY A C 1
ATOM 1222 O O . GLY A 1 162 ? -13.197 -0.918 -28.776 1.00 84.88 162 GLY A O 1
ATOM 1223 N N . VAL A 1 163 ? -12.251 1.076 -29.149 1.00 90.19 163 VAL A N 1
ATOM 1224 C CA . VAL A 1 163 ? -10.870 0.681 -28.863 1.00 90.19 163 VAL A CA 1
ATOM 1225 C C . VAL A 1 163 ? -10.203 1.757 -28.014 1.00 90.19 163 VAL A C 1
ATOM 1227 O O . VAL A 1 163 ? -10.037 2.889 -28.461 1.00 90.19 163 VAL A O 1
ATOM 1230 N N . ASP A 1 164 ? -9.753 1.372 -26.822 1.00 92.56 164 ASP A N 1
ATOM 1231 C CA . ASP A 1 164 ? -8.956 2.220 -25.941 1.00 92.56 164 ASP A CA 1
ATOM 1232 C C . ASP A 1 164 ? -7.469 1.872 -26.063 1.00 92.56 164 ASP A C 1
ATOM 1234 O O . ASP A 1 164 ? -7.070 0.710 -25.957 1.00 92.56 164 ASP A O 1
ATOM 1238 N N . ILE A 1 165 ? -6.631 2.893 -26.259 1.00 93.81 165 ILE A N 1
ATOM 1239 C CA . ILE A 1 165 ? -5.174 2.749 -26.349 1.00 93.81 165 ILE A CA 1
ATOM 1240 C C . ILE A 1 165 ? -4.533 3.428 -25.140 1.00 93.81 165 ILE A C 1
ATOM 1242 O O . ILE A 1 165 ? -4.650 4.639 -24.953 1.00 93.81 165 ILE A O 1
ATOM 1246 N N . TYR A 1 166 ? -3.801 2.649 -24.350 1.00 94.94 166 TYR A N 1
ATOM 1247 C CA . TYR A 1 166 ? -3.079 3.104 -23.169 1.00 94.94 166 TYR A CA 1
ATOM 1248 C C . TYR A 1 166 ? -1.578 3.059 -23.450 1.00 94.94 166 TYR A C 1
ATOM 1250 O O . TYR A 1 166 ? -1.013 1.982 -23.621 1.00 94.94 166 TYR A O 1
ATOM 1258 N N . ASN A 1 167 ? -0.920 4.218 -23.496 1.00 94.88 167 ASN A N 1
ATOM 1259 C CA . ASN A 1 167 ? 0.535 4.296 -23.650 1.00 94.88 167 ASN A CA 1
ATOM 1260 C C . ASN A 1 167 ? 1.211 4.213 -22.278 1.00 94.88 167 ASN A C 1
ATOM 1262 O O . ASN A 1 167 ? 0.825 4.923 -21.352 1.00 94.88 167 ASN A O 1
ATOM 1266 N N . LEU A 1 168 ? 2.220 3.352 -22.163 1.00 95.56 168 LEU A N 1
ATOM 1267 C CA . LEU A 1 168 ? 2.977 3.126 -20.939 1.00 95.56 168 LEU A CA 1
ATOM 1268 C C . LEU A 1 168 ? 4.214 4.024 -20.898 1.00 95.56 168 LEU A C 1
ATOM 1270 O O . LEU A 1 168 ? 4.972 4.115 -21.866 1.00 95.56 168 LEU A O 1
ATOM 1274 N N . THR A 1 169 ? 4.469 4.620 -19.739 1.00 94.44 169 THR A N 1
ATOM 1275 C CA . THR A 1 169 ? 5.683 5.398 -19.482 1.00 94.44 169 THR A CA 1
ATOM 1276 C C . THR A 1 169 ? 6.861 4.455 -19.245 1.00 94.44 169 THR A C 1
ATOM 1278 O O . THR A 1 169 ? 6.823 3.616 -18.342 1.00 94.44 169 THR A O 1
ATOM 1281 N N . LYS A 1 170 ? 7.932 4.586 -20.035 1.00 94.69 170 LYS A N 1
ATOM 1282 C CA . LYS A 1 170 ? 9.138 3.748 -19.925 1.00 94.69 170 LYS A CA 1
ATOM 1283 C C . LYS A 1 170 ? 10.340 4.589 -19.517 1.00 94.69 170 LYS A C 1
ATOM 12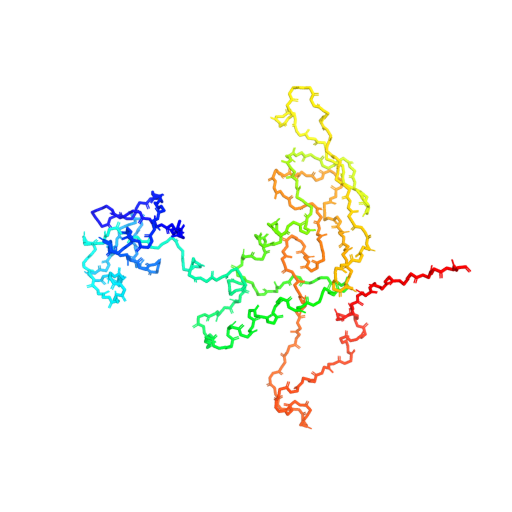85 O O . LYS A 1 170 ? 10.602 5.614 -20.137 1.00 94.69 170 LYS A O 1
ATOM 1290 N N . TYR A 1 171 ? 11.063 4.125 -18.497 1.00 93.12 171 TYR A N 1
ATOM 1291 C CA . TYR A 1 171 ? 12.357 4.660 -18.042 1.00 93.12 171 TYR A CA 1
ATOM 1292 C C . TYR A 1 171 ? 12.455 6.195 -18.036 1.00 93.12 171 TYR A C 1
ATOM 1294 O O . TYR A 1 171 ? 13.396 6.777 -18.570 1.00 93.12 171 TYR A O 1
ATOM 1302 N N . THR A 1 172 ? 11.464 6.858 -17.444 1.00 93.88 172 THR A N 1
ATOM 1303 C CA . THR A 1 172 ? 11.414 8.322 -17.351 1.00 93.88 172 THR A CA 1
ATOM 1304 C C . THR A 1 172 ? 11.920 8.785 -15.988 1.00 93.88 172 THR A C 1
ATOM 1306 O O . THR A 1 172 ? 11.729 8.110 -14.976 1.00 93.88 172 THR A O 1
ATOM 1309 N N . ARG A 1 173 ? 12.593 9.937 -15.955 1.00 94.50 173 ARG A N 1
ATOM 1310 C CA . ARG A 1 173 ? 13.132 10.533 -14.728 1.00 94.50 173 ARG A CA 1
ATOM 1311 C C . ARG A 1 173 ? 12.004 11.067 -13.839 1.00 94.50 173 ARG A C 1
ATOM 1313 O O . ARG A 1 173 ? 11.103 11.742 -14.328 1.00 94.50 173 ARG A O 1
ATOM 1320 N N . SER A 1 174 ? 12.086 10.805 -12.536 1.00 93.38 174 SER A N 1
ATOM 1321 C CA . SER A 1 174 ? 11.259 11.471 -11.523 1.00 93.38 174 SER A CA 1
ATOM 1322 C C . SER A 1 174 ? 11.913 12.757 -11.004 1.00 93.38 174 SER A C 1
ATOM 1324 O O . SER A 1 174 ? 13.114 12.980 -11.167 1.00 93.38 174 SER A O 1
ATOM 1326 N N . ASN A 1 175 ? 11.151 13.577 -10.280 1.00 91.94 175 ASN A N 1
ATOM 1327 C CA . ASN A 1 175 ? 11.674 14.797 -9.657 1.00 91.94 175 ASN A CA 1
ATOM 1328 C C . ASN A 1 175 ? 12.802 14.524 -8.643 1.00 91.94 175 ASN A C 1
ATOM 1330 O O . ASN A 1 175 ? 13.682 15.361 -8.467 1.00 91.94 175 ASN A O 1
ATOM 1334 N N . GLN A 1 176 ? 12.806 13.350 -8.005 1.00 91.69 176 GLN A N 1
ATOM 1335 C CA . GLN A 1 176 ? 13.836 12.909 -7.059 1.00 91.69 176 GLN A CA 1
ATOM 1336 C C . GLN A 1 176 ? 14.954 12.091 -7.737 1.00 91.69 176 GLN A C 1
ATOM 1338 O O . GLN A 1 176 ? 15.699 11.382 -7.064 1.00 91.69 176 GLN A O 1
ATOM 1343 N N . ASN A 1 177 ? 15.091 12.177 -9.067 1.00 93.31 177 ASN A N 1
ATOM 1344 C CA . ASN A 1 177 ? 16.085 11.448 -9.870 1.00 93.31 177 ASN A CA 1
ATOM 1345 C C . ASN A 1 177 ? 15.982 9.913 -9.774 1.00 93.31 177 ASN A C 1
ATOM 1347 O O . ASN A 1 177 ? 16.956 9.200 -10.025 1.00 93.31 177 ASN A O 1
ATOM 1351 N N . THR A 1 178 ? 14.809 9.392 -9.416 1.00 93.50 178 THR A N 1
ATOM 1352 C CA . THR A 1 178 ? 14.492 7.958 -9.483 1.00 93.50 178 THR A CA 1
ATOM 1353 C C . THR A 1 178 ? 13.906 7.605 -10.853 1.00 93.50 178 THR A C 1
ATOM 1355 O O . THR A 1 178 ? 13.636 8.481 -11.681 1.00 93.50 178 THR A O 1
ATOM 1358 N N . CYS A 1 179 ? 13.726 6.312 -11.112 1.00 93.44 179 CYS A N 1
ATOM 1359 C CA . CYS A 1 179 ? 13.165 5.806 -12.359 1.00 93.44 179 CYS A CA 1
ATOM 1360 C C . CYS A 1 179 ? 11.654 5.551 -12.242 1.00 93.44 179 CYS A C 1
ATOM 1362 O O . CYS A 1 179 ? 11.208 4.796 -11.379 1.00 93.44 179 CYS A O 1
ATOM 1364 N N . ILE A 1 180 ? 10.877 6.135 -13.155 1.00 94.12 180 ILE A N 1
ATOM 1365 C CA . ILE A 1 180 ? 9.463 5.824 -13.374 1.00 94.12 180 ILE A CA 1
ATOM 1366 C C . ILE A 1 180 ? 9.379 4.902 -14.586 1.00 94.12 180 ILE A C 1
ATOM 1368 O O . ILE A 1 180 ? 9.729 5.278 -15.709 1.00 94.12 180 ILE A O 1
ATOM 1372 N N . ASN A 1 181 ? 8.915 3.678 -14.363 1.00 94.81 181 ASN A N 1
ATOM 1373 C CA . ASN A 1 181 ? 8.771 2.686 -15.415 1.00 94.81 181 ASN A CA 1
ATOM 1374 C C . ASN A 1 181 ? 7.530 1.838 -15.164 1.00 94.81 181 ASN A C 1
ATOM 1376 O O . ASN A 1 181 ? 7.424 1.206 -14.117 1.00 94.81 181 ASN A O 1
ATOM 1380 N N . GLN A 1 182 ? 6.639 1.795 -16.149 1.00 95.25 182 GLN A N 1
ATOM 1381 C CA . GLN A 1 182 ? 5.430 0.989 -16.101 1.00 95.25 182 GLN A CA 1
ATOM 1382 C C . GLN A 1 182 ? 5.629 -0.357 -16.803 1.00 95.25 182 GLN A C 1
ATOM 1384 O O . GLN A 1 182 ? 6.330 -0.458 -17.822 1.00 95.25 182 GLN A O 1
ATOM 1389 N N . ARG A 1 183 ? 5.014 -1.411 -16.266 1.00 93.88 183 ARG A N 1
ATOM 1390 C CA . ARG A 1 183 ? 5.081 -2.778 -16.800 1.00 93.88 183 ARG A CA 1
ATOM 1391 C C . ARG A 1 183 ? 3.667 -3.341 -16.957 1.00 93.88 183 ARG A C 1
ATOM 1393 O O . ARG A 1 183 ? 2.914 -3.308 -15.991 1.00 93.88 183 ARG A O 1
ATOM 1400 N N . PRO A 1 184 ? 3.291 -3.845 -18.144 1.00 94.94 184 PRO A N 1
ATOM 1401 C CA . PRO A 1 184 ? 1.977 -4.449 -18.328 1.00 94.94 184 PRO A CA 1
ATOM 1402 C C . PRO A 1 184 ? 1.846 -5.717 -17.474 1.00 94.94 184 PRO A C 1
ATOM 1404 O O . PRO A 1 184 ? 2.785 -6.512 -17.407 1.00 94.94 184 PRO A O 1
ATOM 1407 N N . LEU A 1 185 ? 0.680 -5.902 -16.856 1.00 93.81 185 LEU A N 1
ATOM 1408 C CA . LEU A 1 185 ? 0.315 -7.100 -16.091 1.00 93.81 185 LEU A CA 1
ATOM 1409 C C . LEU A 1 185 ? -0.554 -8.056 -16.905 1.00 93.81 185 LEU A C 1
ATOM 1411 O O . LEU A 1 185 ? -0.412 -9.275 -16.817 1.00 93.81 185 LEU A O 1
ATOM 1415 N N . VAL A 1 186 ? -1.458 -7.481 -17.695 1.00 94.62 186 VAL A N 1
ATOM 1416 C CA . VAL A 1 186 ? -2.428 -8.218 -18.502 1.00 94.62 186 VAL A CA 1
ATOM 1417 C C . VAL A 1 186 ? -1.781 -8.863 -19.722 1.00 94.62 186 VAL A C 1
ATOM 1419 O O . VAL A 1 186 ? -0.739 -8.426 -20.219 1.00 94.62 186 VAL A O 1
ATOM 1422 N N . ARG A 1 187 ? -2.428 -9.902 -20.238 1.00 94.62 187 ARG A N 1
ATOM 1423 C CA . ARG A 1 187 ? -2.052 -10.617 -21.456 1.00 94.62 187 ARG A CA 1
ATOM 1424 C C . ARG A 1 187 ? -3.133 -10.461 -22.516 1.00 94.62 187 ARG A C 1
ATOM 1426 O O . ARG A 1 187 ? -4.283 -10.125 -22.242 1.00 94.62 187 ARG A O 1
ATOM 1433 N N . LYS A 1 188 ? -2.755 -10.713 -23.769 1.00 94.75 188 LYS A N 1
ATOM 1434 C CA . LYS A 1 188 ? -3.703 -10.726 -24.886 1.00 94.75 188 LYS A CA 1
ATOM 1435 C C . LYS A 1 188 ? -4.809 -11.755 -24.629 1.00 94.75 188 LYS A C 1
ATOM 1437 O O . LYS A 1 188 ? -4.510 -12.920 -24.381 1.00 94.75 188 LYS A O 1
ATOM 1442 N N . GLY A 1 189 ? -6.061 -11.327 -24.770 1.00 93.31 189 GLY A N 1
ATOM 1443 C CA . GLY A 1 189 ? -7.250 -12.147 -24.545 1.00 93.31 189 GLY A CA 1
ATOM 1444 C C . GLY A 1 189 ? -7.813 -12.086 -23.125 1.00 93.31 189 GLY A C 1
ATOM 1445 O O . GLY A 1 189 ? -8.913 -12.598 -22.910 1.00 93.31 189 GLY A O 1
ATOM 1446 N N . ASP A 1 190 ? -7.121 -11.444 -22.180 1.00 94.88 190 ASP A N 1
ATOM 1447 C CA . ASP A 1 190 ? -7.646 -11.258 -20.828 1.00 94.88 190 ASP A CA 1
ATOM 1448 C C . ASP A 1 190 ? -8.876 -10.342 -20.851 1.00 94.88 190 ASP A C 1
ATOM 1450 O O . ASP A 1 190 ? -8.976 -9.411 -21.658 1.00 94.88 190 ASP A O 1
ATOM 1454 N N . ARG A 1 191 ? -9.829 -10.620 -19.958 1.00 94.19 191 ARG A N 1
ATOM 1455 C CA . ARG A 1 191 ? -11.006 -9.776 -19.733 1.00 94.19 191 ARG A CA 1
ATOM 1456 C C . ARG A 1 191 ? -10.714 -8.836 -18.577 1.00 94.19 191 ARG A C 1
ATOM 1458 O O . ARG A 1 191 ? -10.307 -9.300 -17.517 1.00 94.19 191 ARG A O 1
ATOM 1465 N N . VAL A 1 192 ? -10.951 -7.549 -18.785 1.00 93.94 192 VAL A N 1
ATOM 1466 C CA . VAL A 1 192 ? -10.768 -6.507 -17.771 1.00 93.94 192 VAL A CA 1
ATOM 1467 C C . VAL A 1 192 ? -12.089 -5.805 -17.517 1.00 93.94 192 VAL A C 1
ATOM 1469 O O . VAL A 1 192 ? -12.887 -5.614 -18.437 1.00 93.94 192 VAL A O 1
ATOM 1472 N N . GLN A 1 193 ? -12.329 -5.432 -16.269 1.00 93.31 193 GLN A N 1
ATOM 1473 C CA . GLN A 1 193 ? -13.448 -4.588 -15.883 1.00 93.31 193 GLN A CA 1
ATOM 1474 C C . GLN A 1 193 ? -12.991 -3.139 -15.743 1.00 93.31 193 GLN A C 1
ATOM 1476 O O . GLN A 1 193 ? -11.801 -2.830 -15.629 1.00 93.31 193 GLN A O 1
ATOM 1481 N N . ARG A 1 194 ? -13.960 -2.225 -15.738 1.00 91.69 194 ARG A N 1
ATOM 1482 C CA . ARG A 1 194 ? -13.703 -0.837 -15.373 1.00 91.69 194 ARG A CA 1
ATOM 1483 C C . ARG A 1 194 ? -13.009 -0.779 -14.010 1.00 91.69 194 ARG A C 1
ATOM 1485 O O . ARG A 1 194 ? -13.410 -1.459 -13.071 1.00 91.69 194 ARG A O 1
ATOM 1492 N N . SER A 1 195 ? -11.983 0.062 -13.917 1.00 91.38 195 SER A N 1
ATOM 1493 C CA . SER A 1 195 ? -11.143 0.251 -12.731 1.00 91.38 195 SER A CA 1
ATOM 1494 C C . SER A 1 195 ? -10.165 -0.884 -12.395 1.00 91.38 195 SER A C 1
ATOM 1496 O O . SER A 1 195 ? -9.486 -0.794 -11.368 1.00 91.38 195 SER A O 1
ATOM 1498 N N . ASP A 1 196 ? -10.004 -1.887 -13.264 1.00 93.44 196 ASP A N 1
ATOM 1499 C CA . ASP A 1 196 ? -8.929 -2.872 -13.120 1.00 93.44 196 ASP A CA 1
ATOM 1500 C C . ASP A 1 196 ? -7.556 -2.285 -13.469 1.00 93.44 196 ASP A C 1
ATOM 1502 O O . ASP A 1 196 ? -7.407 -1.459 -14.374 1.00 93.44 196 ASP A O 1
ATOM 1506 N N . ILE A 1 197 ? -6.526 -2.736 -12.751 1.00 94.44 197 ILE A N 1
ATOM 1507 C CA . ILE A 1 197 ? -5.137 -2.337 -12.986 1.00 94.44 197 ILE A CA 1
ATOM 1508 C C . ILE A 1 197 ? -4.559 -3.211 -14.103 1.00 94.44 197 ILE A C 1
ATOM 1510 O O . ILE A 1 197 ? -4.456 -4.427 -13.967 1.00 94.44 197 ILE A O 1
ATOM 1514 N N . MET A 1 198 ? -4.165 -2.582 -15.209 1.00 94.56 198 MET A N 1
ATOM 1515 C CA . MET A 1 198 ? -3.626 -3.257 -16.393 1.00 94.56 198 MET A CA 1
ATOM 1516 C C . MET A 1 198 ? -2.101 -3.209 -16.477 1.00 94.56 198 MET A C 1
ATOM 1518 O O . MET A 1 198 ? -1.490 -4.074 -17.109 1.00 94.56 198 MET A O 1
ATOM 1522 N N . ALA A 1 199 ? -1.479 -2.198 -15.869 1.00 95.75 199 ALA A N 1
ATOM 1523 C CA . ALA A 1 199 ? -0.030 -2.086 -15.774 1.00 95.75 199 ALA A CA 1
ATOM 1524 C C . ALA A 1 199 ? 0.383 -1.543 -14.409 1.00 95.75 199 ALA A C 1
ATOM 1526 O O . ALA A 1 199 ? -0.192 -0.562 -13.928 1.00 95.75 199 ALA A O 1
ATOM 1527 N N . ASP A 1 200 ? 1.421 -2.149 -13.848 1.00 95.94 200 ASP A N 1
ATOM 1528 C CA . ASP A 1 200 ? 2.089 -1.676 -12.645 1.00 95.94 200 ASP A CA 1
ATOM 1529 C C . ASP A 1 200 ? 2.981 -0.477 -12.955 1.00 95.94 200 ASP A C 1
ATOM 1531 O O . ASP A 1 200 ? 3.558 -0.373 -14.042 1.00 95.94 200 ASP A O 1
ATOM 1535 N N . GLY A 1 201 ? 3.104 0.413 -11.978 1.00 94.44 201 GLY A N 1
ATOM 1536 C CA . GLY A 1 201 ? 4.079 1.492 -11.940 1.00 94.44 201 GLY A CA 1
ATOM 1537 C C . GLY A 1 201 ? 5.351 1.132 -11.156 1.00 94.44 201 GLY A C 1
ATOM 1538 O O . GLY A 1 201 ? 5.645 -0.040 -10.902 1.00 94.44 201 GLY A O 1
ATOM 1539 N N . PRO A 1 202 ? 6.157 2.142 -10.781 1.00 94.50 202 PRO A N 1
ATOM 1540 C CA . PRO A 1 202 ? 7.254 1.950 -9.839 1.00 94.50 202 PRO A CA 1
ATOM 1541 C C . PRO A 1 202 ? 6.717 1.582 -8.447 1.00 94.50 202 PRO A C 1
ATOM 1543 O O . PRO A 1 202 ? 5.731 2.156 -7.993 1.00 94.50 202 PRO A O 1
ATOM 1546 N N . SER A 1 203 ? 7.402 0.666 -7.755 1.00 95.25 203 SER A N 1
ATOM 1547 C CA . SER A 1 203 ? 7.011 0.180 -6.420 1.00 95.25 203 SER A CA 1
ATOM 1548 C C . SER A 1 203 ? 5.588 -0.379 -6.337 1.00 95.25 203 SER A C 1
ATOM 1550 O O . SER A 1 203 ? 4.904 -0.197 -5.331 1.00 95.25 203 SER A O 1
ATOM 1552 N N . THR A 1 204 ? 5.129 -1.059 -7.384 1.00 95.44 204 THR A N 1
ATOM 1553 C CA . THR A 1 204 ? 3.870 -1.810 -7.378 1.00 95.44 204 THR A CA 1
ATOM 1554 C C . THR A 1 204 ? 4.088 -3.178 -8.005 1.00 95.44 204 THR A C 1
ATOM 1556 O O . THR A 1 204 ? 4.842 -3.286 -8.974 1.00 95.44 204 THR A O 1
ATOM 1559 N N . ASP A 1 205 ? 3.448 -4.198 -7.447 1.00 95.00 205 ASP A N 1
ATOM 1560 C CA . ASP A 1 205 ? 3.488 -5.576 -7.934 1.00 95.00 205 ASP A CA 1
ATOM 1561 C C . ASP A 1 205 ? 2.071 -6.157 -7.918 1.00 95.00 205 ASP A C 1
ATOM 1563 O O . ASP A 1 205 ? 1.407 -6.170 -6.882 1.00 95.00 205 ASP A O 1
ATOM 1567 N N . MET A 1 206 ? 1.590 -6.612 -9.076 1.00 92.62 206 MET A N 1
ATOM 1568 C CA . MET A 1 206 ? 0.248 -7.176 -9.259 1.00 92.62 206 MET A CA 1
ATOM 1569 C C . MET A 1 206 ? -0.879 -6.230 -8.809 1.00 92.62 206 MET A C 1
ATOM 1571 O O . MET A 1 206 ? -1.917 -6.672 -8.313 1.00 92.62 206 MET A O 1
ATOM 1575 N N . GLY A 1 207 ? -0.693 -4.920 -8.999 1.00 91.19 207 GLY A N 1
ATOM 1576 C CA . GLY A 1 207 ? -1.652 -3.897 -8.593 1.00 91.19 207 GLY A CA 1
ATOM 1577 C C . GLY A 1 207 ? -1.680 -3.604 -7.090 1.00 91.19 207 GLY A C 1
ATOM 1578 O O . GLY A 1 207 ? -2.577 -2.895 -6.634 1.00 91.19 207 GLY A O 1
ATOM 1579 N N . GLU A 1 208 ? -0.720 -4.119 -6.322 1.00 94.94 208 GLU A N 1
ATOM 1580 C CA . GLU A 1 208 ? -0.524 -3.806 -4.907 1.00 94.94 208 GLU A CA 1
ATOM 1581 C C . GLU A 1 208 ? 0.723 -2.941 -4.717 1.00 94.94 208 GLU A C 1
ATOM 1583 O O . GLU A 1 208 ? 1.711 -3.061 -5.442 1.00 94.94 208 GLU A O 1
ATOM 1588 N N . LEU A 1 209 ? 0.687 -2.047 -3.730 1.00 96.06 209 LEU A N 1
ATOM 1589 C CA . LEU A 1 209 ? 1.838 -1.234 -3.358 1.00 96.06 209 LEU A CA 1
ATOM 1590 C C . LEU A 1 209 ? 2.966 -2.114 -2.788 1.00 96.06 209 LEU A C 1
ATOM 1592 O O . LEU A 1 209 ? 2.787 -2.822 -1.802 1.00 96.06 209 LEU A O 1
ATOM 1596 N N . ALA A 1 210 ? 4.149 -2.003 -3.383 1.00 95.81 210 ALA A N 1
ATOM 1597 C CA . ALA A 1 210 ? 5.340 -2.796 -3.103 1.00 95.81 210 ALA A CA 1
ATOM 1598 C C . ALA A 1 210 ? 6.568 -1.874 -2.965 1.00 95.81 210 ALA A C 1
ATOM 1600 O O . ALA A 1 210 ? 7.437 -1.817 -3.835 1.00 95.81 210 ALA A O 1
ATOM 1601 N N . LEU A 1 211 ? 6.621 -1.103 -1.870 1.00 93.50 211 LEU A N 1
ATOM 1602 C CA . LEU A 1 211 ? 7.695 -0.128 -1.599 1.00 93.50 211 LEU A CA 1
ATOM 1603 C C . LEU A 1 211 ? 9.062 -0.766 -1.298 1.00 93.50 211 LEU A C 1
ATOM 1605 O O . LEU A 1 211 ? 10.080 -0.082 -1.363 1.00 93.50 211 LEU A O 1
ATOM 1609 N N . GLY A 1 212 ? 9.088 -2.050 -0.939 1.00 93.31 212 GLY A N 1
ATOM 1610 C CA . GLY A 1 212 ? 10.285 -2.775 -0.522 1.00 93.31 212 GLY A CA 1
ATOM 1611 C C . GLY A 1 212 ? 10.245 -4.235 -0.962 1.00 93.31 212 GLY A C 1
ATOM 1612 O O . GLY A 1 212 ? 9.609 -4.565 -1.958 1.00 93.31 212 GLY A O 1
ATOM 1613 N N . GLN A 1 213 ? 10.943 -5.109 -0.231 1.00 95.06 213 GLN A N 1
ATOM 1614 C CA . GLN A 1 213 ? 10.931 -6.548 -0.497 1.00 95.06 213 GLN A CA 1
ATOM 1615 C C . GLN A 1 213 ? 10.973 -7.384 0.785 1.00 95.06 213 GLN A C 1
ATOM 1617 O O . GLN A 1 213 ? 11.545 -6.965 1.794 1.00 95.06 213 GLN A O 1
ATOM 1622 N N . ASN A 1 214 ? 10.427 -8.602 0.729 1.00 95.38 214 ASN A N 1
ATOM 1623 C CA . ASN A 1 214 ? 10.347 -9.493 1.887 1.00 95.38 214 ASN A CA 1
ATOM 1624 C C . ASN A 1 214 ? 11.660 -10.246 2.118 1.00 95.38 214 ASN A C 1
ATOM 1626 O O . ASN A 1 214 ? 12.184 -10.915 1.224 1.00 95.38 214 ASN A O 1
ATOM 1630 N N . MET A 1 215 ? 12.179 -10.208 3.340 1.00 94.56 215 MET A N 1
ATOM 1631 C CA . MET A 1 215 ? 13.472 -10.796 3.690 1.00 94.56 215 MET A CA 1
ATOM 1632 C C . MET A 1 215 ? 13.319 -11.813 4.816 1.00 94.56 215 MET A C 1
ATOM 1634 O O . MET A 1 215 ? 12.495 -11.650 5.712 1.00 94.56 215 MET A O 1
ATOM 1638 N N . ARG A 1 216 ? 14.151 -12.860 4.802 1.00 95.44 216 ARG A N 1
ATOM 1639 C CA . ARG A 1 216 ? 14.248 -13.770 5.944 1.00 95.44 216 ARG A CA 1
ATOM 1640 C C . ARG A 1 216 ? 15.121 -13.122 7.013 1.00 95.44 216 ARG A C 1
ATOM 1642 O O . ARG A 1 216 ? 16.305 -12.898 6.779 1.00 95.44 216 ARG A O 1
ATOM 1649 N N . ILE A 1 217 ? 14.531 -12.853 8.170 1.00 96.38 217 ILE A N 1
ATOM 1650 C CA . ILE A 1 217 ? 15.183 -12.177 9.295 1.00 96.38 217 ILE A CA 1
ATOM 1651 C C . ILE A 1 217 ? 15.304 -13.159 10.467 1.00 96.38 217 ILE A C 1
ATOM 1653 O O . ILE A 1 217 ? 14.427 -13.998 10.674 1.00 96.38 217 ILE A O 1
ATOM 1657 N N . ALA A 1 218 ? 16.399 -13.066 11.219 1.00 96.00 218 ALA A N 1
ATOM 1658 C CA . ALA A 1 218 ? 16.604 -13.790 12.469 1.00 96.00 218 ALA A CA 1
ATOM 1659 C C . ALA A 1 218 ? 16.985 -12.798 13.573 1.00 96.00 218 ALA A C 1
ATOM 1661 O O . ALA A 1 218 ? 17.879 -11.975 13.388 1.00 96.00 218 ALA A O 1
ATOM 1662 N N . PHE A 1 219 ? 16.322 -12.895 14.723 1.00 96.19 219 PHE A N 1
ATOM 1663 C CA . PHE A 1 219 ? 16.640 -12.089 15.899 1.00 96.19 219 PHE A CA 1
ATOM 1664 C C . PHE A 1 219 ? 17.670 -12.829 16.756 1.00 96.19 219 PHE A C 1
ATOM 1666 O O . PHE A 1 219 ? 17.330 -13.761 17.481 1.00 96.19 219 PHE A O 1
ATOM 1673 N N . MET A 1 220 ? 18.940 -12.443 16.644 1.00 95.31 220 MET A N 1
ATOM 1674 C CA . MET A 1 220 ? 20.034 -12.965 17.468 1.00 95.31 220 MET A CA 1
ATOM 1675 C C . MET A 1 220 ? 21.192 -11.970 17.518 1.00 95.31 220 MET A C 1
ATOM 1677 O O . MET A 1 220 ? 21.400 -11.221 16.568 1.00 95.31 220 MET A O 1
ATOM 1681 N N . ALA A 1 221 ? 21.979 -11.975 18.592 1.00 94.50 221 ALA A N 1
ATOM 1682 C CA . ALA A 1 221 ? 23.240 -11.239 18.615 1.00 94.50 221 ALA A CA 1
ATOM 1683 C C . ALA A 1 221 ? 24.260 -11.931 17.696 1.00 94.50 221 ALA A C 1
ATOM 1685 O O . ALA A 1 221 ? 24.429 -13.150 17.768 1.00 94.50 221 ALA A O 1
ATOM 1686 N N . TRP A 1 222 ? 24.947 -11.165 16.845 1.00 93.94 222 TRP A N 1
ATOM 1687 C CA . TRP A 1 222 ? 25.922 -11.708 15.899 1.00 93.94 222 TRP A CA 1
ATOM 1688 C C . TRP A 1 222 ? 27.249 -10.959 15.975 1.00 93.94 222 TRP A C 1
ATOM 1690 O O . TRP A 1 222 ? 27.470 -9.987 15.258 1.00 93.94 222 TRP A O 1
ATOM 1700 N N . ASN A 1 223 ? 28.143 -11.410 16.862 1.00 92.00 223 ASN A N 1
ATOM 1701 C CA . ASN A 1 223 ? 29.524 -10.918 16.998 1.00 92.00 223 ASN A CA 1
ATOM 1702 C C . ASN A 1 223 ? 29.671 -9.378 17.048 1.00 92.00 223 ASN A C 1
ATOM 1704 O O . ASN A 1 223 ? 30.683 -8.840 16.611 1.00 92.00 223 ASN A O 1
ATOM 1708 N N . GLY A 1 224 ? 28.658 -8.662 17.548 1.00 93.12 224 GLY A N 1
ATOM 1709 C CA . GLY A 1 224 ? 28.638 -7.196 17.603 1.00 93.12 224 GLY A CA 1
ATOM 1710 C C . GLY A 1 224 ? 28.344 -6.482 16.276 1.00 93.12 224 GLY A C 1
ATOM 1711 O O . GLY A 1 224 ? 28.246 -5.262 16.272 1.00 93.12 224 GLY A O 1
ATOM 1712 N N . PHE A 1 225 ? 28.145 -7.195 15.161 1.00 92.81 225 PHE A N 1
ATOM 1713 C CA . PHE A 1 225 ? 27.799 -6.580 13.867 1.00 92.81 225 PHE A CA 1
ATOM 1714 C C . PHE A 1 225 ? 26.396 -5.965 13.837 1.00 92.81 225 PHE A C 1
ATOM 1716 O O . PHE A 1 225 ? 26.113 -5.120 12.994 1.00 92.81 225 PHE A O 1
ATOM 1723 N N . ASN A 1 226 ? 25.526 -6.385 14.753 1.00 94.06 226 ASN A N 1
ATOM 1724 C CA . ASN A 1 226 ? 24.213 -5.795 14.984 1.00 94.06 226 ASN A CA 1
ATOM 1725 C C . ASN A 1 226 ? 24.144 -5.039 16.319 1.00 94.06 226 ASN A C 1
ATOM 1727 O O . ASN A 1 226 ? 23.149 -5.123 17.032 1.00 94.06 226 ASN A O 1
ATOM 1731 N N . PHE A 1 227 ? 25.234 -4.366 16.696 1.00 93.94 227 PHE A N 1
ATOM 1732 C CA . PHE A 1 227 ? 25.239 -3.465 17.845 1.00 93.94 227 PHE A CA 1
ATOM 1733 C C . PHE A 1 227 ? 24.380 -2.218 17.563 1.00 93.94 227 PHE A C 1
ATOM 1735 O O . PHE A 1 227 ? 24.388 -1.698 16.442 1.00 93.94 227 PHE A O 1
ATOM 1742 N N . GLU A 1 228 ? 23.649 -1.755 18.584 1.00 94.12 228 GLU A N 1
ATOM 1743 C CA . GLU A 1 228 ? 22.586 -0.740 18.470 1.00 94.12 228 GLU A CA 1
ATOM 1744 C C . GLU A 1 228 ? 21.551 -1.123 17.395 1.00 94.12 228 GLU A C 1
ATOM 1746 O O . GLU A 1 228 ? 20.972 -2.204 17.476 1.00 94.12 228 GLU A O 1
ATOM 1751 N N . ASP A 1 229 ? 21.344 -0.268 16.390 1.00 92.31 229 ASP A N 1
ATOM 1752 C CA . ASP A 1 229 ? 20.400 -0.472 15.284 1.00 92.31 229 ASP A CA 1
ATOM 1753 C C . ASP A 1 229 ? 21.112 -0.856 13.970 1.00 92.31 229 ASP A C 1
ATOM 1755 O O . ASP A 1 229 ? 20.560 -0.732 12.874 1.00 92.31 229 ASP A O 1
ATOM 1759 N N . SER A 1 230 ? 22.365 -1.316 14.057 1.00 94.94 230 SER A N 1
ATOM 1760 C CA . SER A 1 230 ? 23.121 -1.766 12.884 1.00 94.94 230 SER A CA 1
ATOM 1761 C C . SER A 1 230 ? 22.531 -3.055 12.307 1.00 94.94 230 SER A C 1
ATOM 1763 O O . SER A 1 230 ? 22.170 -3.982 13.033 1.00 94.94 230 SER A O 1
ATOM 1765 N N . ILE A 1 231 ? 22.480 -3.148 10.977 1.00 95.12 231 ILE A N 1
ATOM 1766 C CA . ILE A 1 231 ? 21.916 -4.301 10.267 1.00 95.12 231 ILE A CA 1
ATOM 1767 C C . ILE A 1 231 ? 23.039 -5.079 9.582 1.00 95.12 231 ILE A C 1
ATOM 1769 O O . ILE A 1 231 ? 23.773 -4.542 8.754 1.00 95.12 231 ILE A O 1
ATOM 1773 N N . CYS A 1 232 ? 23.138 -6.374 9.882 1.00 94.50 232 CYS A N 1
ATOM 1774 C CA . CYS A 1 232 ? 24.010 -7.297 9.162 1.00 94.50 232 CYS A CA 1
ATOM 1775 C C . CYS A 1 232 ? 23.227 -7.960 8.020 1.00 94.50 232 CYS A C 1
ATOM 1777 O O . CYS A 1 232 ? 22.172 -8.555 8.247 1.00 94.50 232 CYS A O 1
ATOM 1779 N N . LEU A 1 233 ? 23.737 -7.860 6.792 1.00 95.19 233 LEU A N 1
ATOM 1780 C CA . LEU A 1 233 ? 23.105 -8.420 5.599 1.00 95.19 233 LEU A CA 1
ATOM 1781 C C . LEU A 1 233 ? 23.924 -9.583 5.043 1.00 95.19 233 LEU A C 1
ATOM 1783 O O . LEU A 1 233 ? 25.153 -9.563 5.042 1.00 95.19 233 LEU A O 1
ATOM 1787 N N . SER A 1 234 ? 23.227 -10.592 4.525 1.00 95.81 234 SER A N 1
ATOM 1788 C CA . SER A 1 234 ? 23.862 -11.667 3.764 1.00 95.81 234 SER A CA 1
ATOM 1789 C C . SER A 1 234 ? 24.300 -11.157 2.390 1.00 95.81 234 SER A C 1
ATOM 1791 O O . SER A 1 234 ? 23.545 -10.454 1.719 1.00 95.81 234 SER A O 1
ATOM 1793 N N . GLU A 1 235 ? 25.471 -11.589 1.921 1.00 96.31 235 GLU A N 1
ATOM 1794 C CA . GLU A 1 235 ? 25.963 -11.302 0.565 1.00 96.31 235 GLU A CA 1
ATOM 1795 C C . GLU A 1 235 ? 24.967 -11.731 -0.527 1.00 96.31 235 GLU A C 1
ATOM 1797 O O . GLU A 1 235 ? 24.857 -11.095 -1.576 1.00 96.31 235 GLU A O 1
ATOM 1802 N N . ARG A 1 236 ? 24.160 -12.761 -0.246 1.00 95.88 236 ARG A N 1
ATOM 1803 C CA . ARG A 1 236 ? 23.120 -13.263 -1.148 1.00 95.88 236 ARG A CA 1
ATOM 1804 C C . ARG A 1 236 ? 22.147 -12.169 -1.613 1.00 95.88 236 ARG A C 1
ATOM 1806 O O . ARG A 1 236 ? 21.665 -12.227 -2.736 1.00 95.88 236 ARG A O 1
ATOM 1813 N N . VAL A 1 237 ? 21.892 -11.156 -0.783 1.00 95.06 237 VAL A N 1
ATOM 1814 C CA . VAL A 1 237 ? 21.001 -10.027 -1.112 1.00 95.06 237 VAL A CA 1
ATOM 1815 C C . VAL A 1 237 ? 21.531 -9.219 -2.296 1.00 95.06 237 VAL A C 1
ATOM 1817 O O . VAL A 1 237 ? 20.752 -8.781 -3.142 1.00 95.06 237 VAL A O 1
ATOM 1820 N N . VAL A 1 238 ? 22.854 -9.053 -2.362 1.00 95.06 238 VAL A N 1
ATOM 1821 C CA . VAL A 1 238 ? 23.540 -8.367 -3.461 1.00 95.06 238 VAL A CA 1
ATOM 1822 C C . VAL A 1 238 ? 23.582 -9.268 -4.691 1.00 95.06 238 VAL A C 1
ATOM 1824 O O . VAL A 1 238 ? 23.272 -8.813 -5.783 1.00 95.06 238 VAL A O 1
ATOM 1827 N N . GLN A 1 239 ? 23.883 -10.559 -4.516 1.00 95.38 239 GLN A N 1
ATOM 1828 C CA . GLN A 1 239 ? 23.927 -11.530 -5.621 1.00 95.38 239 GLN A CA 1
ATOM 1829 C C . GLN A 1 239 ? 22.573 -11.696 -6.335 1.00 95.38 239 GLN A C 1
ATOM 1831 O O . GLN A 1 239 ? 22.532 -12.024 -7.518 1.00 95.38 239 GLN A O 1
ATOM 1836 N N . GLU A 1 240 ? 21.465 -11.478 -5.626 1.00 94.25 240 GLU A N 1
ATOM 1837 C CA . GLU A 1 240 ? 20.101 -11.542 -6.165 1.00 94.25 240 GLU A CA 1
ATOM 1838 C C . GLU A 1 240 ? 19.567 -10.185 -6.678 1.00 94.25 240 GLU A C 1
ATOM 1840 O O . GLU A 1 240 ? 18.410 -10.117 -7.100 1.00 94.25 240 GLU A O 1
ATOM 1845 N N . ASP A 1 241 ? 20.376 -9.115 -6.648 1.00 93.44 241 ASP A N 1
ATOM 1846 C CA . ASP A 1 241 ? 20.008 -7.750 -7.071 1.00 93.44 241 ASP A CA 1
ATOM 1847 C C . ASP A 1 241 ? 18.716 -7.217 -6.412 1.00 93.44 241 ASP A C 1
ATOM 1849 O O . ASP A 1 241 ? 17.903 -6.520 -7.030 1.00 93.44 241 ASP A O 1
ATOM 1853 N N . ARG A 1 242 ? 18.491 -7.562 -5.137 1.00 91.81 242 ARG A N 1
ATOM 1854 C CA . ARG A 1 242 ? 17.222 -7.299 -4.434 1.00 91.81 242 ARG A CA 1
ATOM 1855 C C . ARG A 1 242 ? 16.951 -5.813 -4.196 1.00 91.81 242 ARG A C 1
ATOM 1857 O O . ARG A 1 242 ? 15.872 -5.318 -4.512 1.00 91.81 242 ARG A O 1
ATOM 1864 N N . PHE A 1 243 ? 17.948 -5.095 -3.680 1.00 94.62 243 PHE A N 1
ATOM 1865 C CA . PHE A 1 243 ? 17.863 -3.661 -3.368 1.00 94.62 243 PHE A CA 1
ATOM 1866 C C . PHE A 1 243 ? 18.599 -2.776 -4.381 1.00 94.62 243 PHE A C 1
ATOM 1868 O O . PHE A 1 243 ? 18.982 -1.650 -4.075 1.00 94.62 243 PHE A O 1
ATOM 1875 N N . THR A 1 244 ? 18.783 -3.271 -5.604 1.00 95.56 244 THR A N 1
ATOM 1876 C CA . THR A 1 244 ? 19.341 -2.484 -6.706 1.00 95.56 244 THR A CA 1
ATOM 1877 C C . THR A 1 244 ? 18.304 -1.463 -7.183 1.00 95.56 244 THR A C 1
ATOM 1879 O O . THR A 1 244 ? 17.160 -1.824 -7.462 1.00 95.56 244 THR A O 1
ATOM 1882 N N . THR A 1 245 ? 18.683 -0.189 -7.293 1.00 95.12 245 THR A N 1
ATOM 1883 C CA . THR A 1 245 ? 17.813 0.913 -7.747 1.00 95.12 245 THR A CA 1
ATOM 1884 C C . THR A 1 245 ? 18.343 1.534 -9.041 1.00 95.12 245 THR A C 1
ATOM 1886 O O . THR A 1 245 ? 19.528 1.440 -9.358 1.00 95.12 245 THR A O 1
ATOM 1889 N N . ILE A 1 246 ? 17.461 2.175 -9.816 1.00 95.12 246 ILE A N 1
ATOM 1890 C CA . ILE A 1 246 ? 17.842 2.910 -11.032 1.00 95.12 246 ILE A CA 1
ATOM 1891 C C . ILE A 1 246 ? 17.685 4.408 -10.779 1.00 95.12 246 ILE A C 1
ATOM 1893 O O . ILE A 1 246 ? 16.593 4.875 -10.444 1.00 95.12 246 ILE A O 1
ATOM 1897 N N . HIS A 1 247 ? 18.759 5.158 -11.022 1.00 95.81 247 HIS A N 1
ATOM 1898 C CA . HIS A 1 247 ? 18.777 6.615 -10.940 1.00 95.81 247 HIS A CA 1
ATOM 1899 C C . HIS A 1 247 ? 19.045 7.231 -12.312 1.00 95.81 247 HIS A C 1
ATOM 1901 O O . HIS A 1 247 ? 19.900 6.754 -13.057 1.00 95.81 247 HIS A O 1
ATOM 1907 N N . ILE A 1 248 ? 18.309 8.293 -12.642 1.00 94.75 248 ILE A N 1
ATOM 1908 C CA . ILE A 1 248 ? 18.416 8.993 -13.926 1.00 94.75 248 ILE A CA 1
ATOM 1909 C C . ILE A 1 248 ? 18.774 10.448 -13.639 1.00 94.75 248 ILE A C 1
ATOM 1911 O O . ILE A 1 248 ? 18.035 11.146 -12.946 1.00 94.75 248 ILE A O 1
ATOM 1915 N N . GLN A 1 249 ? 19.904 10.900 -14.180 1.00 93.94 249 GLN A N 1
ATOM 1916 C CA . GLN A 1 249 ? 20.357 12.285 -14.088 1.00 93.94 249 GLN A CA 1
ATOM 1917 C C . GLN A 1 249 ? 20.285 12.946 -15.461 1.00 93.94 249 GLN A C 1
ATOM 1919 O O . GLN A 1 249 ? 20.651 12.349 -16.471 1.00 93.94 249 GLN A O 1
ATOM 1924 N N . GLU A 1 250 ? 19.813 14.186 -15.483 1.00 91.69 250 GLU A N 1
ATOM 1925 C CA . GLU A 1 250 ? 19.757 15.011 -16.683 1.00 91.69 250 GLU A CA 1
ATOM 1926 C C . GLU A 1 250 ? 20.850 16.074 -16.596 1.00 91.69 250 GLU A C 1
ATOM 1928 O O . GLU A 1 250 ? 20.921 16.827 -15.624 1.00 91.69 250 GLU A O 1
ATOM 1933 N N . LEU A 1 251 ? 21.723 16.109 -17.600 1.00 93.44 251 LEU A N 1
ATOM 1934 C CA . LEU A 1 251 ? 22.833 17.049 -17.689 1.00 93.44 251 LEU A CA 1
ATOM 1935 C C . LEU A 1 251 ? 22.643 17.884 -18.953 1.00 93.44 251 LEU A C 1
ATOM 1937 O O . LEU A 1 251 ? 22.585 17.346 -20.056 1.00 93.44 251 LEU A O 1
ATOM 1941 N N . THR A 1 252 ? 22.557 19.202 -18.797 1.00 93.06 252 THR A N 1
ATOM 1942 C CA . THR A 1 252 ? 22.402 20.139 -19.914 1.00 93.06 252 THR A CA 1
ATOM 1943 C C . THR A 1 252 ? 23.702 20.896 -20.145 1.00 93.06 252 THR A C 1
ATOM 1945 O O . THR A 1 252 ? 24.238 21.505 -19.219 1.00 93.06 252 THR A O 1
ATOM 1948 N N . CYS A 1 253 ? 24.192 20.905 -21.383 1.00 93.50 253 CYS A N 1
ATOM 1949 C CA . CYS A 1 253 ? 25.325 21.725 -21.799 1.00 93.50 253 CYS A CA 1
ATOM 1950 C C . CYS A 1 253 ? 24.831 22.800 -22.769 1.00 93.50 253 CYS A C 1
ATOM 1952 O O . CYS A 1 253 ? 24.121 22.490 -23.724 1.00 93.50 253 CYS A O 1
ATOM 1954 N N . VAL A 1 254 ? 25.203 24.056 -22.528 1.00 91.38 254 VAL A N 1
ATOM 1955 C CA . VAL A 1 254 ? 24.920 25.174 -23.433 1.00 91.38 254 VAL A CA 1
ATOM 1956 C C . VAL A 1 254 ? 26.255 25.690 -23.948 1.00 91.38 254 VAL A C 1
ATOM 1958 O O . VAL A 1 254 ? 27.080 26.161 -23.166 1.00 91.38 254 VAL A O 1
ATOM 1961 N N . ALA A 1 255 ? 26.471 25.581 -25.256 1.00 84.25 255 ALA A N 1
ATOM 1962 C CA . ALA A 1 255 ? 27.603 26.208 -25.925 1.00 84.25 255 ALA A CA 1
ATOM 1963 C C . ALA A 1 255 ? 27.208 27.630 -26.343 1.00 84.25 255 ALA A C 1
ATOM 1965 O O . ALA A 1 255 ? 26.113 27.835 -26.872 1.00 84.25 255 ALA A O 1
ATOM 1966 N N . ARG A 1 256 ? 28.086 28.596 -26.069 1.00 63.38 256 ARG A N 1
ATOM 1967 C CA . ARG A 1 256 ? 27.911 30.008 -26.418 1.00 63.38 256 ARG A CA 1
ATOM 1968 C C . ARG A 1 256 ? 28.818 30.389 -27.575 1.00 63.38 256 ARG A C 1
ATOM 1970 O O . ARG A 1 256 ? 29.963 29.889 -27.587 1.00 63.38 256 ARG A O 1
#

Organism: NCBI:txid86185

InterPro domains:
  IPR007120 DNA-directed RNA polymerase, subunit 2, hybrid-binding domain [PF00562] (132-252)
  IPR015712 DNA-directed RNA polymerase, subunit 2 [PTHR20856] (14-253)
  IPR019462 DNA-directed RNA polymerase, beta subunit, external 1 domain [PF10385] (6-71)
  IPR037033 DNA-directed RNA polymerase, subunit 2, hybrid-binding domain superfamily [G3DSA:2.40.270.10] (213-247)
  IPR042107 DNA-directed RNA polymerase, beta subunit, external 1 domain superfamily [G3DSA:2.30.150.10] (7-73)

pLDDT: mean 91.9, std 4.41, range [63.38, 96.56]

Sequence (256 aa):
FLESPYRVVKEGVVTDEIVFLSAIEEADHVIAQASATMNDQKVLIDELVAVRHLNEFTVKAPEDVTLMDVSPKQVVSVAASLIPFLEHDDANRALMGSNMQRQAVPTLRADKPLVGTGMERNVARDSGVCVVARRGGVIDSVDASRIVVRVADDEVETGEAGVDIYNLTKYTRSNQNTCINQRPLVRKGDRVQRSDIMADGPSTDMGELALGQNMRIAFMAWNGFNFEDSICLSERVVQEDRFTTIHIQELTCVAR

Foldseek 3Di:
DDWAWKFFADQQATDPDIDTDDPVRQQQFKEFEPPFDADPRRGGDDQWTFTDHNNDTDTDGSRRHGIYHPDPCRVDDLLLLFDPPSVVDDPVVSVVNSVVLVVQAFAPDFAFDPDTRVSQLVCLLVVPLFDWAQAWAFFADDDQFKTKGQHDPVPDDPPDDSIDIGGWDDQDADPVQFGWGKGAPDDGGDTDHGGDGGIGIGQDDNSGRGSAHDDDDDDDDDPCCPPPNHDDDDPVCVVVSRRPTDGHDDDDDDDD